Protein AF-A0A136KLR1-F1 (afdb_monomer_lite)

Radius of gyration: 17.35 Å; chains: 1; bounding box: 42×34×65 Å

Sequence (192 aa):
MTPESFLDYALARKPINVMNSTAELTNLQKDTINILNANLTIQNYTQEGQSILDILEDAARTPYVLIIRGDLTVDHNFNVPNPVTNSPLPIAMVVEGGENATGDLNIHHAVETMGGVFIADTLDFSYDTSNSPYPLKIKGNVVSYAAANPLERNRIDDATKPSVFVVFDPILYLNIMDLLSIRTYDWSELTQ

Secondary structure (DSSP, 8-state):
--HHHHHHHHHHHS-EEEESSGGGGGG--TTSEEEE-S-EEE-SSEETTEEHHHHHT-GGG-SEEEEEES-EEE-S-BSPPPTTT----SEEEEEE--TT---EEEE-TT--EEEEEEEESEEESSTT-S-BSS-EEEEEEEEESSPPSSSS--BSS-TTS-SEEEE--HHHHHHHHHHH------------

Structure (mmCIF, N/CA/C/O backbone):
data_AF-A0A136KLR1-F1
#
_entry.id   AF-A0A136KLR1-F1
#
loop_
_atom_site.group_PDB
_atom_site.id
_atom_site.type_symbol
_atom_site.label_atom_id
_atom_site.label_alt_id
_atom_site.label_comp_id
_atom_site.label_asym_id
_atom_site.label_entity_id
_atom_site.label_seq_id
_atom_site.pdbx_PDB_ins_code
_atom_site.Cartn_x
_atom_site.Cartn_y
_atom_site.Cartn_z
_atom_site.occupancy
_atom_site.B_iso_or_equiv
_atom_site.auth_seq_id
_atom_site.auth_comp_id
_atom_site.auth_asym_id
_atom_site.auth_atom_id
_atom_site.pdbx_PDB_model_num
ATOM 1 N N . MET A 1 1 ? 2.454 -15.755 9.534 1.00 59.41 1 MET A N 1
ATOM 2 C CA . MET A 1 1 ? 1.207 -14.969 9.480 1.00 59.41 1 MET A CA 1
ATOM 3 C C . MET A 1 1 ? 1.036 -14.592 8.023 1.00 59.41 1 MET A C 1
ATOM 5 O O . MET A 1 1 ? 1.927 -13.901 7.572 1.00 59.41 1 MET A O 1
ATOM 9 N N . THR A 1 2 ? 0.067 -15.156 7.296 1.00 73.56 2 THR A N 1
ATOM 10 C CA . THR A 1 2 ? -0.406 -14.782 5.938 1.00 73.56 2 THR A CA 1
ATOM 11 C C . THR A 1 2 ? -1.332 -13.552 5.996 1.00 73.56 2 THR A C 1
ATOM 13 O O . THR A 1 2 ? -1.755 -13.220 7.113 1.00 73.56 2 THR A O 1
ATOM 16 N N . PRO A 1 3 ? -1.689 -12.896 4.870 1.00 73.62 3 PRO A N 1
ATOM 17 C CA . PRO A 1 3 ? -2.654 -11.791 4.858 1.00 73.62 3 PRO A CA 1
ATOM 18 C C . PRO A 1 3 ? -4.005 -12.217 5.438 1.00 73.62 3 PRO A C 1
ATOM 20 O O . PRO A 1 3 ? -4.532 -11.536 6.313 1.00 73.62 3 PRO A O 1
ATOM 23 N N . GLU A 1 4 ? -4.482 -13.410 5.074 1.00 74.50 4 GLU A N 1
ATOM 24 C CA . GLU A 1 4 ? -5.682 -14.036 5.647 1.00 74.50 4 GLU A CA 1
ATOM 25 C C . GLU A 1 4 ? -5.576 -14.190 7.176 1.00 74.50 4 GLU A C 1
ATOM 27 O O . GLU A 1 4 ? -6.440 -13.734 7.918 1.00 74.50 4 GLU A O 1
ATOM 32 N N . SER A 1 5 ? -4.458 -14.715 7.695 1.00 75.06 5 SER A N 1
ATOM 33 C CA . SER A 1 5 ? -4.288 -14.843 9.152 1.00 75.06 5 SER A CA 1
ATOM 34 C C . SER A 1 5 ? -4.155 -13.493 9.875 1.00 75.06 5 SER A C 1
ATOM 36 O O . SER A 1 5 ? -4.446 -13.404 11.070 1.00 75.06 5 SER A O 1
ATOM 38 N N . PHE A 1 6 ? -3.694 -12.443 9.180 1.00 73.56 6 PHE A N 1
ATOM 39 C CA . PHE A 1 6 ? -3.691 -11.078 9.707 1.00 73.56 6 PHE A CA 1
ATOM 40 C C . PHE A 1 6 ? -5.108 -10.493 9.719 1.00 73.56 6 PHE A C 1
ATOM 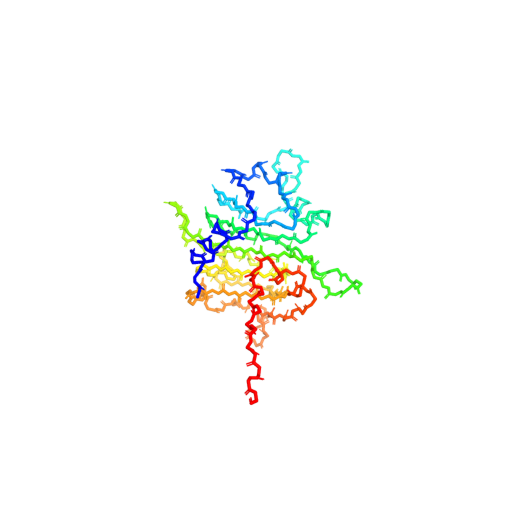42 O O . PHE A 1 6 ? -5.488 -9.853 10.700 1.00 73.56 6 PHE A O 1
ATOM 49 N N . LEU A 1 7 ? -5.906 -10.755 8.682 1.00 72.12 7 LEU A N 1
ATOM 50 C CA . LEU A 1 7 ? -7.319 -10.392 8.623 1.00 72.12 7 LEU A CA 1
ATOM 51 C C . LEU A 1 7 ? -8.110 -11.067 9.754 1.00 72.12 7 LEU A C 1
ATOM 53 O O . LEU A 1 7 ? -8.778 -10.369 10.515 1.00 72.12 7 LEU A O 1
ATOM 57 N N . ASP A 1 8 ? -7.960 -12.378 9.950 1.00 77.31 8 ASP A N 1
ATOM 58 C CA . ASP A 1 8 ? -8.585 -13.108 11.064 1.00 77.31 8 ASP A CA 1
ATOM 59 C C . ASP A 1 8 ? -8.212 -12.508 12.423 1.00 77.31 8 ASP A C 1
ATOM 61 O O . ASP A 1 8 ? -9.047 -12.313 13.312 1.00 77.31 8 ASP A O 1
ATOM 65 N N . TYR A 1 9 ? -6.932 -12.177 12.585 1.00 76.75 9 TYR A N 1
ATOM 66 C CA . TYR A 1 9 ? -6.422 -11.516 13.774 1.00 76.75 9 TYR A CA 1
ATOM 67 C C . TYR A 1 9 ? -7.060 -10.132 13.993 1.00 76.75 9 TYR A C 1
ATOM 69 O O . TYR A 1 9 ? -7.460 -9.819 15.121 1.00 76.75 9 TYR A O 1
ATOM 77 N N . ALA A 1 10 ? -7.152 -9.320 12.937 1.00 72.25 10 ALA A N 1
ATOM 78 C CA . ALA A 1 10 ? -7.723 -7.980 12.967 1.00 72.25 10 ALA A CA 1
ATOM 79 C C . ALA A 1 10 ? -9.208 -8.021 13.345 1.00 72.25 10 ALA A C 1
ATOM 81 O O . ALA A 1 10 ? -9.614 -7.350 14.297 1.00 72.25 10 ALA A O 1
ATOM 82 N N . LEU A 1 11 ? -9.982 -8.874 12.666 1.00 74.19 11 LEU A N 1
ATOM 83 C CA . LEU A 1 11 ? -11.405 -9.098 12.924 1.00 74.19 11 LEU A CA 1
ATOM 84 C C . LEU A 1 11 ? -11.669 -9.528 14.372 1.00 74.19 11 LEU A C 1
ATOM 86 O O . LEU A 1 11 ? -12.652 -9.107 14.978 1.00 74.19 11 LEU A O 1
ATOM 90 N N . ALA A 1 12 ? -10.787 -10.347 14.949 1.00 75.19 12 ALA A N 1
ATOM 91 C CA . ALA A 1 12 ? -10.982 -10.878 16.293 1.00 75.19 12 ALA A CA 1
ATOM 92 C C . ALA A 1 12 ? -10.651 -9.887 17.423 1.00 75.19 12 ALA A C 1
ATOM 94 O O . ALA A 1 12 ? -11.104 -10.093 18.552 1.00 75.19 12 ALA A O 1
ATOM 95 N N . ARG A 1 13 ? -9.800 -8.873 17.190 1.00 76.56 13 ARG A N 1
ATOM 96 C CA . ARG A 1 13 ? -9.160 -8.128 18.297 1.00 76.56 13 ARG A CA 1
ATOM 97 C C . ARG A 1 13 ? -9.072 -6.611 18.141 1.00 76.56 13 ARG A C 1
ATOM 99 O O . ARG A 1 13 ? -8.576 -5.957 19.062 1.00 76.56 13 ARG A O 1
ATOM 106 N N . LYS A 1 14 ? -9.496 -6.035 17.017 1.00 80.88 14 LYS A N 1
ATOM 107 C CA . LYS A 1 14 ? -9.353 -4.598 16.742 1.00 80.88 14 LYS A CA 1
ATOM 108 C C . LYS A 1 14 ? -10.690 -3.990 16.302 1.00 80.88 14 LYS A C 1
ATOM 110 O O . LYS A 1 14 ? -11.524 -4.704 15.752 1.00 80.88 14 LYS A O 1
ATOM 115 N N . PRO A 1 15 ? -10.919 -2.686 16.541 1.00 80.00 15 PRO A N 1
ATOM 116 C CA . PRO A 1 15 ? -12.023 -1.985 15.901 1.00 80.00 15 PRO A CA 1
ATOM 117 C C . PRO A 1 15 ? -11.814 -2.002 14.384 1.00 8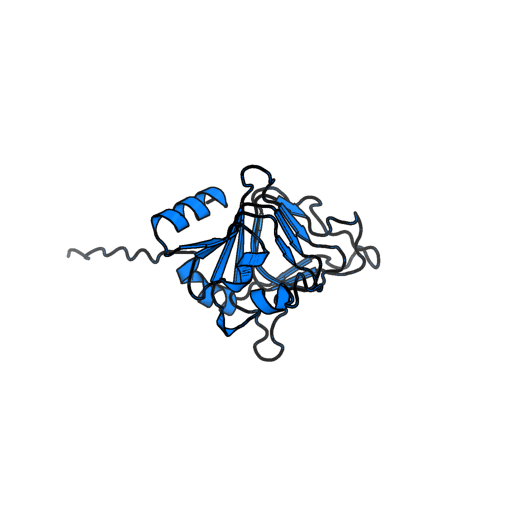0.00 15 PRO A C 1
ATOM 119 O O . PRO A 1 15 ? -10.702 -1.758 13.905 1.00 80.00 15 PRO A O 1
ATOM 122 N N . ILE A 1 16 ? -12.885 -2.308 13.655 1.00 90.06 16 ILE A N 1
ATOM 123 C CA . ILE A 1 16 ? -12.875 -2.403 12.197 1.00 90.06 16 ILE A CA 1
ATOM 124 C C . ILE A 1 16 ? -13.882 -1.438 11.579 1.00 90.06 16 ILE A C 1
ATOM 126 O O . ILE A 1 16 ? -14.982 -1.249 12.100 1.00 90.06 16 ILE A O 1
ATOM 130 N N . ASN A 1 17 ? -13.506 -0.870 10.441 1.00 94.88 17 ASN A N 1
ATOM 131 C CA . ASN A 1 17 ? -14.382 -0.112 9.557 1.00 94.88 17 ASN A CA 1
ATOM 132 C C . ASN A 1 17 ? -14.454 -0.843 8.215 1.00 94.88 17 ASN A C 1
ATOM 134 O O . ASN A 1 17 ? -13.412 -1.136 7.638 1.00 94.88 17 ASN A O 1
ATOM 138 N N . VAL A 1 18 ? -15.652 -1.162 7.726 1.00 95.06 18 VAL A N 1
ATOM 139 C CA . VAL A 1 18 ? -15.831 -1.951 6.497 1.00 95.06 18 VAL A CA 1
ATOM 140 C C . VAL A 1 18 ? -16.407 -1.066 5.400 1.00 95.06 18 VAL A C 1
ATOM 142 O O . VAL A 1 18 ? -17.399 -0.375 5.617 1.00 95.06 18 VAL A O 1
ATOM 145 N N . MET A 1 19 ? -15.790 -1.124 4.225 1.00 95.88 19 MET A N 1
ATOM 146 C CA . MET A 1 19 ? -16.158 -0.413 3.008 1.00 95.88 19 MET A CA 1
ATOM 147 C C . MET A 1 19 ? -16.354 -1.439 1.891 1.00 95.88 19 MET A C 1
ATOM 149 O O . MET A 1 19 ? -15.500 -2.299 1.678 1.00 95.88 19 MET A O 1
ATOM 153 N N . ASN A 1 20 ? -17.470 -1.374 1.172 1.00 94.12 20 ASN A N 1
ATOM 154 C CA . ASN A 1 20 ? -17.814 -2.370 0.148 1.00 94.12 20 ASN A CA 1
ATOM 155 C C . ASN A 1 20 ? -17.488 -1.922 -1.279 1.00 94.12 20 ASN A C 1
ATOM 157 O O . ASN A 1 20 ? -17.641 -2.693 -2.221 1.00 94.12 20 ASN A O 1
ATOM 161 N N . SER A 1 21 ? -17.055 -0.677 -1.453 1.00 92.19 21 SER A N 1
ATOM 162 C CA . SER A 1 21 ? -16.654 -0.136 -2.748 1.00 92.19 21 SER A CA 1
ATOM 163 C C . SER A 1 21 ? -15.612 0.964 -2.577 1.00 92.19 21 SER 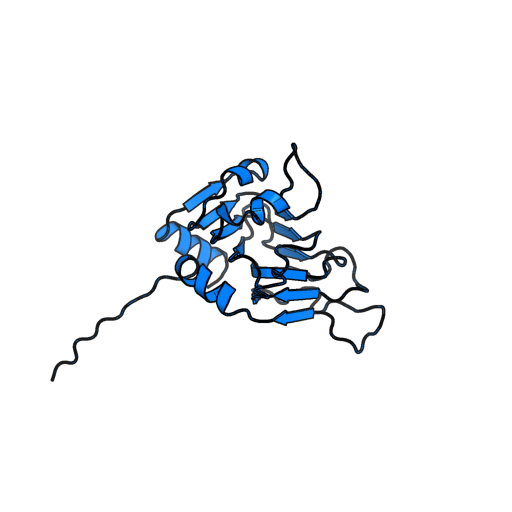A C 1
ATOM 165 O O . SER A 1 21 ? -15.495 1.570 -1.511 1.00 92.19 21 SER A O 1
ATOM 167 N N . THR A 1 22 ? -14.864 1.258 -3.639 1.00 90.94 22 THR A N 1
ATOM 168 C CA . THR A 1 22 ? -13.874 2.346 -3.649 1.00 90.94 22 THR A CA 1
ATOM 169 C C . THR A 1 22 ? -14.504 3.726 -3.445 1.00 90.94 22 THR A C 1
ATOM 171 O O . THR A 1 22 ? -13.849 4.612 -2.903 1.00 90.94 22 THR A O 1
ATOM 174 N N . ALA A 1 23 ? -15.784 3.905 -3.788 1.00 89.19 23 ALA A N 1
ATOM 175 C CA . ALA A 1 23 ? -16.532 5.132 -3.508 1.00 89.19 23 ALA A CA 1
ATOM 176 C C . ALA A 1 23 ? -16.681 5.404 -1.998 1.00 89.19 23 ALA A C 1
ATOM 178 O O . ALA A 1 23 ? -16.789 6.551 -1.574 1.00 89.19 23 ALA A O 1
ATOM 179 N N . GLU A 1 24 ? -16.638 4.361 -1.163 1.00 93.12 24 GLU A N 1
ATOM 180 C CA . GLU A 1 24 ? -16.744 4.484 0.293 1.00 93.12 24 GLU A CA 1
ATOM 181 C C . GLU A 1 24 ? -15.410 4.830 0.972 1.00 93.12 24 GLU A C 1
ATOM 183 O O . GLU A 1 24 ? -15.399 5.032 2.185 1.00 93.12 24 GLU A O 1
ATOM 188 N N . LEU A 1 25 ? -14.297 4.975 0.233 1.00 92.00 25 LEU A N 1
ATOM 189 C CA . LEU A 1 25 ? -12.993 5.375 0.792 1.00 92.00 25 LEU A CA 1
ATOM 190 C C . LEU A 1 25 ? -13.046 6.716 1.535 1.00 92.00 25 LEU A C 1
ATOM 192 O O . LEU A 1 25 ? -12.264 6.954 2.456 1.00 92.00 25 LEU A O 1
ATOM 196 N N . THR A 1 26 ? -14.012 7.582 1.222 1.00 92.06 26 THR A N 1
ATOM 197 C CA . THR A 1 26 ? -14.268 8.806 1.994 1.00 92.06 26 THR A CA 1
ATOM 198 C C . THR A 1 26 ? -14.646 8.534 3.453 1.00 92.06 26 THR A C 1
ATOM 200 O O . THR A 1 26 ? -14.559 9.452 4.269 1.00 92.06 26 THR A O 1
ATOM 203 N N . ASN A 1 27 ? -14.996 7.296 3.810 1.00 93.56 27 ASN A N 1
ATOM 204 C CA . ASN A 1 27 ? -15.292 6.843 5.170 1.00 93.56 27 ASN A CA 1
ATOM 205 C C . ASN A 1 27 ? -14.077 6.235 5.889 1.00 93.56 27 ASN A C 1
ATOM 207 O O . ASN A 1 27 ? -14.240 5.708 6.987 1.00 93.56 27 ASN A O 1
ATOM 211 N N . LEU A 1 28 ? -12.875 6.290 5.301 1.00 94.88 28 LEU A N 1
ATOM 212 C CA . LEU A 1 28 ? -11.640 5.812 5.926 1.00 94.88 28 LEU A CA 1
ATOM 213 C C . LEU A 1 28 ? -11.427 6.455 7.308 1.00 94.88 28 LEU A C 1
ATOM 215 O O . LEU A 1 28 ? -11.482 7.680 7.446 1.00 94.88 28 LEU A O 1
ATOM 219 N N . GLN A 1 29 ? -11.161 5.623 8.316 1.00 95.25 29 GLN A N 1
ATOM 220 C CA . GLN A 1 29 ? -11.008 6.037 9.709 1.00 95.25 29 GLN A CA 1
ATOM 221 C C . GLN A 1 29 ? -9.555 5.948 10.173 1.00 95.25 29 GLN A C 1
ATOM 223 O O . GLN A 1 29 ? -8.863 4.955 9.934 1.00 95.25 29 GLN A O 1
ATOM 228 N N . LYS A 1 30 ? -9.135 6.980 10.905 1.00 95.38 30 LYS A N 1
ATOM 229 C CA . LYS A 1 30 ? -7.861 7.036 11.619 1.00 95.38 30 LYS A CA 1
ATOM 230 C C . LYS A 1 30 ? -7.819 6.033 12.779 1.00 95.38 30 LYS A C 1
ATOM 232 O O . LYS A 1 30 ? -8.856 5.693 13.347 1.00 95.38 30 LYS A O 1
ATOM 237 N N . ASP A 1 31 ? -6.616 5.587 13.138 1.00 93.56 31 ASP A N 1
ATOM 238 C CA . ASP A 1 31 ? -6.311 4.719 14.285 1.00 93.56 31 ASP A CA 1
ATOM 239 C C . ASP A 1 31 ? -7.115 3.403 14.276 1.00 93.56 31 ASP A C 1
ATOM 241 O O . ASP A 1 31 ? -7.388 2.806 15.317 1.00 93.56 31 ASP A O 1
ATOM 245 N N . THR A 1 32 ? -7.509 2.949 13.084 1.00 92.06 32 THR A N 1
ATOM 246 C CA . THR A 1 32 ? -8.454 1.845 12.886 1.00 92.06 32 THR A CA 1
ATOM 247 C C . THR A 1 32 ? -7.972 0.923 11.768 1.00 92.06 32 THR A C 1
ATOM 249 O O . THR A 1 32 ? -7.214 1.332 10.880 1.00 92.06 32 THR A O 1
ATOM 252 N N . ILE A 1 33 ? -8.413 -0.338 11.810 1.00 93.12 33 ILE A N 1
ATOM 253 C CA . ILE A 1 33 ? -8.268 -1.257 10.681 1.00 93.12 33 ILE A CA 1
ATOM 254 C C . ILE A 1 33 ? -9.462 -1.058 9.749 1.00 93.12 33 ILE A C 1
ATOM 256 O O . ILE A 1 33 ? -10.608 -1.327 10.101 1.00 93.12 33 ILE A O 1
ATOM 260 N N . ASN A 1 34 ? -9.188 -0.564 8.554 1.00 95.88 34 ASN A N 1
ATOM 261 C CA . ASN A 1 34 ? -10.175 -0.368 7.508 1.00 95.88 34 ASN A CA 1
ATOM 262 C C . ASN A 1 34 ? -10.135 -1.578 6.574 1.00 95.88 34 ASN A C 1
ATOM 264 O O . ASN A 1 34 ? -9.053 -2.033 6.224 1.00 95.88 34 ASN A O 1
ATOM 268 N N . ILE A 1 35 ? -11.287 -2.096 6.169 1.00 95.19 35 ILE A N 1
ATOM 269 C CA . ILE A 1 35 ? -11.414 -3.232 5.255 1.00 95.19 35 ILE A CA 1
ATOM 270 C C . ILE A 1 35 ? -12.162 -2.745 4.020 1.00 95.19 35 ILE A C 1
ATOM 272 O O . ILE A 1 35 ? -13.278 -2.253 4.142 1.00 95.19 35 ILE A O 1
ATOM 276 N N . LEU A 1 36 ? -11.556 -2.880 2.846 1.00 95.62 36 LEU A N 1
ATOM 277 C CA . LEU A 1 36 ? -12.150 -2.581 1.551 1.00 95.62 36 LEU A CA 1
ATOM 278 C C . LEU A 1 36 ? -12.441 -3.893 0.815 1.00 95.62 36 LEU A C 1
ATOM 280 O O . LEU A 1 36 ? -11.515 -4.602 0.435 1.00 95.62 36 LEU A O 1
ATOM 284 N N . ASN A 1 37 ? -13.715 -4.193 0.571 1.00 94.25 37 ASN A N 1
ATOM 285 C CA . ASN A 1 37 ? -14.156 -5.374 -0.180 1.00 94.25 37 ASN A CA 1
ATOM 286 C C . ASN A 1 37 ? -14.209 -5.100 -1.692 1.00 94.25 37 ASN A C 1
ATOM 288 O O . ASN A 1 37 ? -15.245 -5.282 -2.328 1.00 94.25 37 ASN A O 1
ATOM 292 N N . ALA A 1 38 ? -13.115 -4.587 -2.251 1.00 94.06 38 ALA A N 1
ATOM 293 C CA . ALA A 1 38 ? -12.997 -4.265 -3.666 1.00 94.06 38 ALA A CA 1
ATOM 294 C C . ALA A 1 38 ? -11.525 -4.176 -4.081 1.00 94.06 38 ALA A C 1
ATOM 296 O O . ALA A 1 38 ? -10.655 -3.917 -3.249 1.00 94.06 38 ALA A O 1
ATOM 297 N N . ASN A 1 39 ? -11.268 -4.296 -5.383 1.00 94.44 39 ASN A N 1
ATOM 298 C CA . ASN A 1 39 ? -9.974 -3.939 -5.957 1.00 94.44 39 ASN A CA 1
ATOM 299 C C . ASN A 1 39 ? -9.731 -2.433 -5.795 1.00 94.44 39 ASN A C 1
ATOM 301 O O . ASN A 1 39 ? -10.656 -1.624 -5.927 1.00 94.44 39 ASN A O 1
ATOM 305 N N . LEU A 1 40 ? -8.478 -2.056 -5.549 1.00 95.00 40 LEU A N 1
ATOM 306 C CA . LEU A 1 40 ? -8.065 -0.668 -5.391 1.00 95.00 40 LEU A CA 1
ATOM 307 C C . LEU A 1 40 ? -7.020 -0.307 -6.440 1.00 95.00 40 LEU A C 1
ATOM 309 O O . LEU A 1 40 ? -5.951 -0.904 -6.484 1.00 95.00 40 LEU A O 1
ATOM 313 N N . THR A 1 41 ? -7.296 0.728 -7.229 1.00 94.56 41 THR A N 1
ATOM 314 C CA . THR A 1 41 ? -6.309 1.334 -8.127 1.00 94.56 41 THR A CA 1
ATOM 315 C C . THR A 1 41 ? -5.943 2.720 -7.615 1.00 94.56 41 THR A C 1
ATOM 317 O O . THR A 1 41 ? -6.776 3.629 -7.595 1.00 94.56 41 THR A O 1
ATOM 320 N N . ILE A 1 42 ? -4.687 2.892 -7.211 1.00 93.81 42 ILE A N 1
ATOM 321 C CA . ILE A 1 42 ? -4.104 4.180 -6.849 1.00 93.81 42 ILE A CA 1
ATOM 322 C C . ILE A 1 42 ? -3.650 4.866 -8.135 1.00 93.81 42 ILE A C 1
ATOM 324 O O . ILE A 1 42 ? -2.605 4.547 -8.699 1.00 93.81 42 ILE A O 1
ATOM 328 N N . GLN A 1 43 ? -4.454 5.820 -8.588 1.00 87.38 43 GLN A N 1
ATOM 329 C CA . GLN A 1 43 ? -4.235 6.591 -9.808 1.00 87.38 43 GLN A CA 1
ATOM 330 C C . GLN A 1 43 ? -4.494 8.078 -9.554 1.00 87.38 43 GLN A C 1
ATOM 332 O O . GLN A 1 43 ? -5.195 8.452 -8.617 1.00 87.38 43 GLN A O 1
ATOM 337 N N . ASN A 1 44 ? -3.960 8.933 -10.424 1.00 72.44 44 ASN A N 1
ATOM 338 C CA . ASN A 1 44 ? -4.066 10.393 -10.319 1.00 72.44 44 ASN A CA 1
ATOM 339 C C . ASN A 1 44 ? -5.343 10.967 -10.972 1.00 72.44 44 ASN A C 1
ATOM 341 O O . ASN A 1 44 ? -5.405 12.144 -11.321 1.00 72.44 44 ASN A O 1
ATOM 345 N N . TYR A 1 45 ? -6.364 10.136 -11.192 1.00 64.62 45 TYR A N 1
ATOM 346 C CA . TYR A 1 45 ? -7.635 10.578 -11.761 1.00 64.62 45 TYR A CA 1
ATOM 347 C C . TYR A 1 45 ? -8.724 10.590 -10.696 1.00 64.62 45 TYR A C 1
ATOM 349 O O . TYR A 1 45 ? -8.855 9.667 -9.892 1.00 64.62 45 TYR A O 1
ATOM 357 N N . THR A 1 46 ? -9.525 11.649 -10.718 1.00 55.28 46 THR A N 1
ATOM 358 C CA . THR A 1 46 ? -10.713 11.791 -9.887 1.00 55.28 46 THR A CA 1
ATOM 359 C C . THR A 1 46 ? -11.804 10.858 -10.412 1.00 55.28 46 THR A C 1
ATOM 361 O O . THR A 1 46 ? -12.309 11.037 -11.519 1.00 55.28 46 THR A O 1
ATOM 364 N N . GLN A 1 47 ? -12.210 9.869 -9.617 1.00 49.69 47 GLN A N 1
ATOM 365 C CA . GLN A 1 47 ? -13.563 9.333 -9.752 1.00 49.69 47 GLN A CA 1
ATOM 366 C C . GLN A 1 47 ? -14.448 10.224 -8.874 1.00 49.69 47 GLN A C 1
ATOM 368 O O . GLN A 1 47 ? -14.179 10.385 -7.691 1.00 49.69 47 GLN A O 1
ATOM 373 N N . GLU A 1 48 ? -15.434 10.897 -9.469 1.00 53.72 48 GLU A N 1
ATOM 374 C CA . GLU A 1 48 ? -16.447 11.670 -8.725 1.00 53.72 48 GLU A CA 1
ATOM 375 C C . GLU A 1 48 ? -15.936 12.888 -7.914 1.00 53.72 48 GLU A C 1
ATOM 377 O O . GLU A 1 48 ? -16.545 13.302 -6.932 1.00 53.72 48 GLU A O 1
ATOM 382 N N . GLY A 1 49 ? -14.858 13.544 -8.360 1.00 56.56 49 GLY A N 1
ATOM 383 C CA . GLY A 1 49 ? -14.484 14.885 -7.873 1.00 56.56 49 GLY A CA 1
ATOM 384 C C . GLY A 1 49 ? -13.540 14.950 -6.665 1.00 56.56 49 GLY A C 1
ATOM 385 O O . GLY A 1 49 ? -13.199 16.056 -6.248 1.00 56.56 49 GLY A O 1
ATOM 386 N N . GLN A 1 50 ? -13.055 13.815 -6.154 1.00 65.38 50 GLN A N 1
ATOM 387 C CA . GLN A 1 50 ? -11.900 13.741 -5.246 1.00 65.38 50 GLN A CA 1
ATOM 388 C C . GLN A 1 50 ? -10.893 12.712 -5.769 1.00 65.38 50 GLN A C 1
ATOM 390 O O . GLN A 1 50 ? -11.282 11.689 -6.336 1.00 65.38 50 GLN A O 1
ATOM 395 N N . SER A 1 51 ? -9.594 13.001 -5.656 1.00 83.00 51 SER A N 1
ATOM 396 C CA . SER A 1 51 ? -8.566 12.036 -6.044 1.00 83.00 51 SER A CA 1
ATOM 397 C C . SER A 1 51 ? -8.496 10.941 -4.982 1.00 83.00 51 SER A C 1
ATOM 399 O O . SER A 1 51 ? -8.504 11.243 -3.789 1.00 83.00 51 SER A O 1
ATOM 401 N N . ILE A 1 52 ? -8.388 9.671 -5.389 1.00 87.94 52 ILE A N 1
ATOM 402 C CA . ILE A 1 52 ? -8.131 8.564 -4.448 1.00 87.94 52 ILE A CA 1
ATOM 403 C C . ILE A 1 52 ? -6.860 8.855 -3.635 1.00 87.94 52 ILE A C 1
ATOM 405 O O . ILE A 1 52 ? -6.821 8.574 -2.439 1.00 87.94 52 ILE A O 1
ATOM 409 N N . LEU A 1 53 ? -5.858 9.485 -4.261 1.00 90.62 53 LEU A N 1
ATOM 410 C CA . LEU A 1 53 ? -4.643 9.939 -3.585 1.00 90.62 53 LEU A CA 1
ATOM 411 C C . LEU A 1 53 ? -4.951 10.927 -2.456 1.00 90.62 53 LEU A C 1
ATOM 413 O O . LEU A 1 53 ? -4.467 10.726 -1.349 1.00 90.62 53 LEU A O 1
ATOM 417 N N . ASP A 1 54 ? -5.803 11.929 -2.692 1.00 89.88 54 ASP A N 1
ATOM 418 C CA . ASP A 1 54 ? -6.143 12.936 -1.674 1.00 89.88 54 ASP A CA 1
ATOM 419 C C . ASP A 1 54 ? -6.795 12.296 -0.442 1.00 89.88 54 ASP A C 1
ATOM 421 O O . ASP A 1 54 ? -6.557 12.725 0.682 1.00 89.88 54 ASP A O 1
ATOM 425 N N . ILE A 1 55 ? -7.608 11.254 -0.647 1.00 91.62 55 ILE A N 1
ATOM 426 C CA . ILE A 1 55 ? -8.271 10.526 0.441 1.00 91.62 55 ILE A CA 1
ATOM 427 C C . ILE A 1 55 ? -7.265 9.661 1.209 1.00 91.62 55 ILE A C 1
ATOM 429 O O . ILE A 1 55 ? -7.260 9.665 2.441 1.00 91.62 55 ILE A O 1
ATOM 433 N N . LEU A 1 56 ? -6.434 8.895 0.495 1.00 94.50 56 LEU A N 1
ATOM 434 C CA . LEU A 1 56 ? -5.487 7.958 1.104 1.00 94.50 56 LEU A CA 1
ATOM 435 C C . LEU A 1 56 ? -4.310 8.670 1.788 1.00 94.50 56 LEU A C 1
ATOM 437 O O . LEU A 1 56 ? -3.798 8.153 2.782 1.00 94.50 56 LEU A O 1
ATOM 441 N N . GLU A 1 57 ? -3.901 9.833 1.275 1.00 94.19 57 GLU A N 1
ATOM 442 C CA . GLU A 1 57 ? -2.788 10.654 1.773 1.00 94.19 57 GLU A CA 1
ATOM 443 C C . GLU A 1 57 ? -3.247 11.817 2.676 1.00 94.19 57 GLU A C 1
ATOM 445 O O . GLU A 1 57 ? -2.454 12.690 3.035 1.00 94.19 57 GLU A O 1
ATOM 450 N N . ASP A 1 58 ? -4.515 11.837 3.097 1.00 93.69 58 ASP A N 1
ATOM 451 C CA . ASP A 1 58 ? -4.999 12.809 4.076 1.00 93.69 58 ASP A CA 1
ATOM 452 C C . ASP A 1 58 ? -4.380 12.527 5.453 1.00 93.69 58 ASP A C 1
ATOM 454 O O . ASP A 1 58 ? -4.745 11.582 6.161 1.00 93.69 58 ASP A O 1
ATOM 458 N N . ALA A 1 59 ? -3.462 13.396 5.876 1.00 92.44 59 ALA A N 1
ATOM 459 C CA . ALA A 1 59 ? -2.803 13.296 7.172 1.00 92.44 59 ALA A CA 1
ATOM 460 C C . ALA A 1 59 ? -3.797 13.249 8.354 1.00 92.44 59 ALA A C 1
ATOM 462 O O . ALA A 1 59 ? -3.492 12.619 9.371 1.00 92.44 59 ALA A O 1
ATOM 463 N N . ALA A 1 60 ? -4.992 13.846 8.232 1.00 94.38 60 ALA A N 1
ATOM 464 C CA . ALA A 1 60 ? -6.026 13.799 9.269 1.00 94.38 60 ALA A CA 1
ATOM 465 C C . ALA A 1 60 ? -6.621 12.393 9.465 1.00 94.38 60 ALA A C 1
ATOM 467 O O . ALA A 1 60 ? -7.157 12.099 10.536 1.00 94.38 60 ALA A O 1
ATOM 468 N N . ARG A 1 61 ? -6.487 11.515 8.464 1.00 94.00 61 ARG A N 1
ATOM 469 C CA . ARG A 1 61 ? -6.960 10.124 8.482 1.00 94.00 61 ARG A CA 1
ATOM 470 C C . ARG A 1 61 ? -5.876 9.122 8.872 1.00 94.00 61 ARG A C 1
ATOM 472 O O . ARG A 1 61 ? -6.172 7.944 9.013 1.00 94.00 61 ARG A O 1
ATOM 479 N N . THR A 1 62 ? -4.638 9.573 9.076 1.00 94.38 62 THR A N 1
ATOM 480 C CA . THR A 1 62 ? -3.492 8.717 9.431 1.00 94.38 62 THR A CA 1
ATOM 481 C C . THR A 1 62 ? -3.167 8.774 10.934 1.00 94.38 62 THR A C 1
ATOM 483 O O . THR A 1 62 ? -3.376 9.823 11.559 1.00 94.38 62 THR A O 1
ATOM 486 N N . PRO A 1 63 ? -2.652 7.686 11.545 1.00 95.88 63 PRO A N 1
ATOM 487 C CA . PRO A 1 63 ? -2.290 6.400 10.939 1.00 95.88 63 PRO A CA 1
ATOM 488 C C . PRO A 1 63 ? -3.495 5.496 10.665 1.00 95.88 63 PRO A C 1
ATOM 490 O O . PRO A 1 63 ? -4.528 5.623 11.316 1.00 95.88 63 PRO A O 1
ATOM 493 N N . TYR A 1 64 ? -3.354 4.560 9.727 1.00 95.56 64 TYR A N 1
ATOM 494 C CA . TYR A 1 64 ? -4.344 3.503 9.505 1.00 95.56 64 TYR A CA 1
ATOM 495 C C . TYR A 1 64 ? -3.711 2.242 8.907 1.00 95.56 64 TYR A C 1
ATOM 497 O O . TYR A 1 64 ? -2.634 2.279 8.303 1.00 95.56 64 TYR A O 1
ATOM 505 N N . VAL A 1 65 ? -4.421 1.122 9.056 1.00 95.50 65 VAL A N 1
ATOM 506 C CA . VAL A 1 65 ? -4.199 -0.098 8.269 1.00 95.50 65 VAL A CA 1
ATOM 507 C C . VAL A 1 65 ? -5.388 -0.255 7.332 1.00 95.50 65 VAL A C 1
ATOM 509 O O . VAL A 1 65 ? -6.529 -0.151 7.779 1.00 95.50 65 VAL A O 1
ATOM 512 N N . LEU A 1 66 ? -5.131 -0.488 6.049 1.00 96.44 66 LEU A N 1
ATOM 513 C CA . LEU A 1 66 ? -6.147 -0.796 5.051 1.00 96.44 66 LEU A CA 1
ATOM 514 C C . LEU A 1 66 ? -5.953 -2.233 4.570 1.00 96.44 66 LEU A C 1
ATOM 516 O O . LEU A 1 66 ? -4.942 -2.547 3.949 1.00 96.44 66 LEU A O 1
ATOM 520 N N . ILE A 1 67 ? -6.918 -3.097 4.860 1.00 95.00 67 ILE A N 1
ATOM 521 C CA . ILE A 1 67 ? -7.012 -4.435 4.291 1.00 95.00 67 ILE A CA 1
ATOM 522 C C . ILE A 1 67 ? -7.846 -4.338 3.017 1.00 95.00 67 ILE A C 1
ATOM 524 O O . ILE A 1 67 ? -8.982 -3.876 3.055 1.00 95.00 67 ILE A O 1
ATOM 528 N N . ILE A 1 68 ? -7.286 -4.758 1.895 1.00 95.81 68 ILE A N 1
ATOM 529 C CA . ILE A 1 68 ? -7.911 -4.764 0.579 1.00 95.81 68 ILE A CA 1
ATOM 530 C C . ILE A 1 68 ? -8.224 -6.224 0.278 1.00 95.81 68 ILE A C 1
ATOM 532 O O . ILE A 1 68 ? -7.309 -7.014 0.070 1.00 95.81 68 ILE A O 1
ATOM 536 N N . ARG A 1 69 ? -9.508 -6.581 0.303 1.00 94.44 69 ARG A N 1
ATOM 537 C CA . ARG A 1 69 ? -9.996 -7.914 -0.075 1.00 94.44 69 ARG A CA 1
ATOM 538 C C . ARG A 1 69 ? -10.235 -7.935 -1.579 1.00 94.44 69 ARG A C 1
ATOM 540 O O . ARG A 1 69 ? -11.368 -7.833 -2.052 1.00 94.44 69 ARG A O 1
ATOM 547 N N . GLY A 1 70 ? -9.137 -7.925 -2.314 1.00 95.06 70 GLY A N 1
ATOM 548 C CA . GLY A 1 70 ? -9.054 -7.534 -3.711 1.00 95.06 70 GLY A CA 1
ATOM 549 C C . GLY A 1 70 ? -7.596 -7.431 -4.146 1.00 95.06 70 GLY A C 1
ATOM 550 O O . GLY A 1 70 ? -6.693 -7.682 -3.354 1.00 95.06 70 GLY A O 1
ATOM 551 N N . ASP A 1 71 ? -7.372 -6.985 -5.375 1.00 95.94 71 ASP A N 1
ATOM 552 C CA . ASP A 1 71 ? -6.034 -6.635 -5.856 1.00 95.94 71 ASP A CA 1
ATOM 553 C C . ASP A 1 71 ? -5.746 -5.145 -5.629 1.00 95.94 71 ASP A C 1
ATOM 555 O O . ASP A 1 71 ? -6.642 -4.292 -5.707 1.00 95.94 71 ASP A O 1
ATOM 559 N N . LEU A 1 72 ? -4.477 -4.819 -5.379 1.00 96.75 72 LEU A N 1
ATOM 560 C CA . LEU A 1 72 ? -3.981 -3.450 -5.268 1.00 96.75 72 LEU A CA 1
ATOM 561 C C . LEU A 1 72 ? -3.125 -3.116 -6.487 1.00 96.75 72 LEU A C 1
ATOM 563 O O . LEU A 1 72 ? -2.061 -3.688 -6.690 1.00 96.75 72 LEU A O 1
ATOM 567 N N . THR A 1 73 ? -3.558 -2.134 -7.270 1.00 96.50 73 THR A N 1
ATOM 568 C CA . THR A 1 73 ? -2.786 -1.570 -8.380 1.00 96.50 73 THR A CA 1
ATOM 569 C C . THR A 1 73 ? -2.280 -0.179 -8.013 1.00 96.50 73 THR A C 1
ATOM 571 O O . THR A 1 73 ? -3.053 0.676 -7.582 1.00 96.50 73 THR A O 1
ATOM 574 N N . VAL A 1 74 ? -0.985 0.069 -8.188 1.00 96.50 74 VAL A N 1
ATOM 575 C CA . VAL A 1 74 ? -0.333 1.359 -7.948 1.00 96.50 74 VAL A CA 1
ATOM 576 C C . VAL A 1 74 ? 0.155 1.907 -9.286 1.00 96.50 74 VAL A C 1
ATOM 578 O O . VAL A 1 74 ? 1.215 1.515 -9.770 1.00 96.50 74 VAL A O 1
ATOM 581 N N . ASP A 1 75 ? -0.615 2.822 -9.873 1.00 94.94 75 ASP A N 1
ATOM 582 C CA . ASP A 1 75 ? -0.335 3.431 -11.184 1.00 94.94 75 ASP A CA 1
ATOM 583 C C . ASP A 1 75 ? 0.337 4.804 -11.081 1.00 94.94 75 ASP A C 1
ATOM 585 O O . ASP A 1 75 ? 0.741 5.400 -12.081 1.00 94.94 75 ASP A O 1
ATOM 589 N N . HIS A 1 76 ? 0.474 5.324 -9.864 1.00 94.56 76 HIS A N 1
ATOM 590 C CA . HIS A 1 76 ? 1.091 6.613 -9.600 1.00 94.56 76 HIS A CA 1
ATOM 591 C C . HIS A 1 76 ? 1.978 6.557 -8.355 1.00 94.56 76 HIS A C 1
ATOM 593 O O . HIS A 1 76 ? 1.772 5.727 -7.471 1.00 94.56 76 HIS A O 1
ATOM 599 N N . ASN A 1 77 ? 2.958 7.464 -8.268 1.00 95.56 77 ASN A N 1
ATOM 600 C CA . ASN A 1 77 ? 3.704 7.677 -7.028 1.00 95.56 77 ASN A CA 1
ATOM 601 C C . ASN A 1 77 ? 2.724 7.888 -5.870 1.00 95.56 77 ASN A C 1
ATOM 603 O O . ASN A 1 77 ? 1.801 8.697 -5.998 1.00 95.56 77 ASN A O 1
ATOM 607 N N . PHE A 1 78 ? 2.948 7.166 -4.774 1.00 96.25 78 PHE A N 1
ATOM 608 C CA . PHE A 1 78 ? 1.998 7.057 -3.671 1.00 96.25 78 PHE A CA 1
ATOM 609 C C . PHE A 1 78 ? 2.684 7.260 -2.323 1.00 96.25 78 PHE A C 1
ATOM 611 O O . PHE A 1 78 ? 3.692 6.624 -2.026 1.00 96.25 78 PHE A O 1
ATOM 618 N N . ASN A 1 79 ? 2.120 8.111 -1.474 1.00 95.88 79 ASN A N 1
ATOM 619 C CA . ASN A 1 79 ? 2.603 8.399 -0.130 1.00 95.88 79 ASN A CA 1
ATOM 620 C C . ASN A 1 79 ? 4.101 8.755 -0.138 1.00 95.88 79 ASN A C 1
ATOM 622 O O . ASN A 1 79 ? 4.931 8.172 0.567 1.00 95.88 79 ASN A O 1
ATOM 626 N N . VAL A 1 80 ? 4.465 9.679 -1.032 1.00 95.00 80 VAL A N 1
ATOM 627 C CA . VAL A 1 80 ? 5.852 10.104 -1.237 1.00 95.00 80 VAL A CA 1
ATOM 628 C C . VAL A 1 80 ? 6.380 10.736 0.061 1.00 95.00 80 VAL A C 1
ATOM 630 O O . VAL A 1 80 ? 5.705 11.588 0.640 1.00 95.00 80 VAL A O 1
ATOM 633 N N . PRO A 1 81 ? 7.585 10.361 0.540 1.00 93.12 81 PRO A N 1
ATOM 634 C CA . PRO A 1 81 ? 8.120 10.877 1.794 1.00 93.12 81 PRO A CA 1
ATOM 635 C C . PRO A 1 81 ? 8.155 12.404 1.846 1.00 93.12 81 PRO A C 1
ATOM 637 O O . PRO A 1 81 ? 8.640 13.059 0.920 1.00 93.12 81 PRO A O 1
ATOM 640 N N . ASN A 1 82 ? 7.709 12.967 2.968 1.00 90.25 82 ASN A N 1
ATOM 641 C CA . ASN A 1 82 ? 7.752 14.406 3.178 1.00 90.25 82 ASN A CA 1
ATOM 642 C C . ASN A 1 82 ? 9.217 14.899 3.145 1.00 90.25 82 ASN A C 1
ATOM 644 O O . ASN A 1 82 ? 10.077 14.285 3.780 1.00 90.25 82 ASN A O 1
ATOM 648 N N . PRO A 1 83 ? 9.535 16.006 2.450 1.00 89.00 83 PRO A N 1
ATOM 649 C CA . PRO A 1 83 ? 10.918 16.456 2.271 1.00 89.00 83 PRO A CA 1
ATOM 650 C C . PRO A 1 83 ? 11.593 16.938 3.566 1.00 89.00 83 PRO A C 1
ATOM 652 O O . PRO A 1 83 ? 12.819 16.969 3.635 1.00 89.00 83 PRO A O 1
ATOM 655 N N . VAL A 1 84 ? 10.815 17.308 4.588 1.00 90.06 84 VAL A N 1
ATOM 656 C CA . VAL A 1 84 ? 11.317 17.789 5.883 1.00 90.06 84 VAL A CA 1
ATOM 657 C C . VAL A 1 84 ? 11.581 16.625 6.831 1.00 90.06 84 VAL A C 1
ATOM 659 O O . VAL A 1 84 ? 12.656 16.539 7.418 1.00 90.06 84 VAL A O 1
ATOM 662 N N . THR A 1 85 ? 10.613 15.719 6.988 1.00 89.12 85 THR A N 1
ATOM 663 C CA . THR A 1 85 ? 10.755 14.568 7.899 1.00 89.12 85 THR A CA 1
ATOM 664 C C . THR A 1 85 ? 11.493 13.401 7.252 1.00 89.12 85 THR A C 1
ATOM 666 O O . THR A 1 85 ? 11.956 12.503 7.952 1.00 89.12 85 THR A O 1
ATOM 669 N N . ASN A 1 86 ? 11.607 13.407 5.919 1.00 91.06 86 ASN A N 1
ATOM 670 C CA . ASN A 1 86 ? 12.097 12.301 5.107 1.00 91.06 86 ASN A CA 1
ATOM 671 C C . ASN A 1 86 ? 11.377 10.989 5.456 1.00 91.06 86 ASN A C 1
ATOM 673 O O . ASN A 1 86 ? 12.009 9.937 5.490 1.00 91.06 86 ASN A O 1
ATOM 677 N N . SER A 1 87 ? 10.077 11.049 5.738 1.00 94.31 87 SER A N 1
ATOM 678 C CA . SER A 1 87 ? 9.261 9.894 6.112 1.00 94.31 87 SER A CA 1
ATOM 679 C C . SER A 1 87 ? 7.879 10.002 5.458 1.00 94.31 87 SER A C 1
ATOM 681 O O . SER A 1 87 ? 7.363 11.121 5.340 1.00 94.31 87 SER A O 1
ATOM 683 N N . PRO A 1 88 ? 7.309 8.894 4.956 1.00 96.56 88 PRO A N 1
ATOM 684 C CA . PRO A 1 88 ? 5.949 8.876 4.432 1.00 96.56 88 PRO A CA 1
ATOM 685 C C . PRO A 1 88 ? 4.917 8.931 5.568 1.00 96.56 88 PRO A C 1
ATOM 687 O O . PRO A 1 88 ? 5.254 8.795 6.747 1.00 96.56 88 PRO A O 1
ATOM 690 N N . LEU A 1 89 ? 3.643 9.118 5.223 1.00 96.56 89 LEU A N 1
ATOM 691 C CA . LEU A 1 89 ? 2.556 9.007 6.190 1.00 96.56 89 LEU A CA 1
ATOM 692 C C . LEU A 1 89 ? 2.452 7.572 6.729 1.00 96.56 89 LEU A C 1
ATOM 694 O O . LEU A 1 89 ? 2.755 6.620 5.998 1.00 96.56 89 LEU A O 1
ATOM 698 N N . PRO A 1 90 ? 2.011 7.400 7.990 1.00 96.19 90 PRO A N 1
ATOM 699 C CA . PRO A 1 90 ? 1.952 6.104 8.648 1.00 96.19 90 PRO A CA 1
ATOM 700 C C . PRO A 1 90 ? 0.798 5.236 8.127 1.00 96.19 90 PRO A C 1
ATOM 702 O O . PRO A 1 90 ? -0.265 5.149 8.740 1.00 96.19 90 PRO A O 1
ATOM 705 N N . ILE A 1 91 ? 1.024 4.609 6.973 1.00 96.94 91 ILE A N 1
ATOM 706 C CA . ILE A 1 91 ? 0.042 3.820 6.226 1.00 96.94 91 ILE A CA 1
ATOM 707 C C . ILE A 1 91 ? 0.565 2.394 6.046 1.00 96.94 91 ILE A C 1
ATOM 709 O O . ILE A 1 91 ? 1.702 2.179 5.609 1.00 96.94 91 ILE A O 1
ATOM 713 N N . ALA A 1 92 ? -0.288 1.422 6.357 1.00 96.56 92 ALA A N 1
ATOM 714 C CA . ALA A 1 92 ? -0.088 0.022 6.012 1.00 96.56 92 ALA A CA 1
ATOM 715 C C . ALA A 1 92 ? -1.222 -0.477 5.114 1.00 96.56 92 ALA A C 1
ATOM 717 O O . ALA A 1 92 ? -2.392 -0.226 5.399 1.00 96.56 92 ALA A O 1
ATOM 718 N N . MET A 1 93 ? -0.873 -1.210 4.062 1.00 96.50 93 MET A N 1
ATOM 719 C CA . MET A 1 93 ? -1.808 -1.861 3.151 1.00 96.50 93 MET A CA 1
ATOM 720 C C . MET A 1 93 ? -1.569 -3.366 3.165 1.00 96.50 93 MET A C 1
ATOM 722 O O . MET A 1 93 ? -0.444 -3.824 2.962 1.00 96.50 93 MET A O 1
ATOM 726 N N . VAL A 1 94 ? -2.631 -4.122 3.418 1.00 94.75 94 VAL A N 1
ATOM 727 C CA . VAL A 1 94 ? -2.630 -5.584 3.405 1.00 94.75 94 VAL A CA 1
ATOM 728 C C . VAL A 1 94 ? -3.566 -6.036 2.297 1.00 94.75 94 VAL A C 1
ATOM 730 O O . VAL A 1 94 ? -4.747 -5.723 2.339 1.00 94.75 94 VAL A O 1
ATOM 733 N N . VAL A 1 95 ? -3.043 -6.736 1.305 1.00 95.00 95 VAL A N 1
ATOM 734 C CA . VAL A 1 95 ? -3.773 -7.228 0.141 1.00 95.00 95 VAL A CA 1
ATOM 735 C C . VAL A 1 95 ? -4.061 -8.707 0.375 1.00 95.00 95 VAL A C 1
ATOM 737 O O . VAL A 1 95 ? -3.138 -9.486 0.609 1.00 95.00 95 VAL A O 1
ATOM 740 N N . GLU A 1 96 ? -5.339 -9.066 0.391 1.00 89.94 96 GLU A N 1
ATOM 741 C CA . GLU A 1 96 ? -5.835 -10.431 0.571 1.00 89.94 96 GLU A CA 1
ATOM 742 C C . GLU A 1 96 ? -6.700 -10.797 -0.635 1.00 89.94 96 GLU A C 1
ATOM 744 O O . GLU A 1 96 ? -7.617 -10.055 -0.999 1.00 89.94 96 GLU A O 1
ATOM 749 N N . GLY A 1 97 ? -6.398 -11.936 -1.262 1.00 80.81 97 GLY A N 1
ATOM 750 C CA . GLY A 1 97 ? -7.190 -12.476 -2.363 1.00 80.81 97 GLY A CA 1
ATOM 751 C C . GLY A 1 97 ? -8.593 -12.854 -1.894 1.00 80.81 97 GLY A C 1
ATOM 752 O O . GLY A 1 97 ? -8.812 -13.941 -1.367 1.00 80.81 97 GLY A O 1
ATOM 753 N N . GLY A 1 98 ? -9.546 -11.932 -2.039 1.00 75.88 98 GLY A N 1
ATOM 754 C CA . GLY A 1 98 ? -10.954 -12.167 -1.722 1.00 75.88 98 GLY A CA 1
ATOM 755 C C . GLY A 1 98 ? -11.636 -13.132 -2.706 1.00 75.88 98 GLY A C 1
ATOM 756 O O . GLY A 1 98 ? -11.001 -13.761 -3.545 1.00 75.88 98 GLY A O 1
ATOM 757 N N . GLU A 1 99 ? -12.972 -13.207 -2.673 1.00 75.06 99 GLU A N 1
ATOM 758 C CA . GLU A 1 99 ? -13.745 -14.177 -3.481 1.00 75.06 99 GLU A CA 1
ATOM 759 C C . GLU A 1 99 ? -13.527 -14.083 -5.007 1.00 75.06 99 GLU A C 1
ATOM 761 O O . GLU A 1 99 ? -13.835 -15.034 -5.720 1.00 75.06 99 GLU A O 1
ATOM 766 N N . ASN A 1 100 ? -13.004 -12.962 -5.519 1.00 76.88 100 ASN A N 1
ATOM 767 C CA . ASN A 1 100 ? -12.779 -12.731 -6.952 1.00 76.88 100 ASN A CA 1
ATOM 768 C C . ASN A 1 100 ? -11.425 -12.062 -7.259 1.00 76.88 100 ASN A C 1
ATOM 770 O O . ASN A 1 100 ? -11.306 -11.381 -8.277 1.00 76.88 100 ASN A O 1
ATOM 774 N N . ALA A 1 101 ? -10.434 -12.208 -6.379 1.00 85.69 101 ALA A N 1
ATOM 775 C CA . ALA A 1 101 ? -9.125 -11.578 -6.534 1.00 85.69 101 ALA A CA 1
ATOM 776 C C . ALA A 1 101 ? -8.000 -12.524 -6.117 1.00 85.69 101 ALA A C 1
ATOM 778 O O . ALA A 1 101 ? -8.217 -13.466 -5.355 1.00 85.69 101 ALA A O 1
ATOM 779 N N . THR A 1 102 ? -6.803 -12.275 -6.630 1.00 87.25 102 THR A N 1
ATOM 780 C CA . THR A 1 102 ? -5.615 -13.089 -6.354 1.00 87.25 102 THR A CA 1
ATOM 781 C C . THR A 1 102 ? -4.849 -12.606 -5.129 1.00 87.25 102 THR A C 1
ATOM 783 O O . THR A 1 102 ? -4.133 -13.401 -4.525 1.00 87.25 102 THR A O 1
ATOM 786 N N . GLY A 1 103 ? -5.056 -11.352 -4.716 1.00 91.69 103 GLY A N 1
ATOM 787 C CA . GLY A 1 103 ? -4.322 -10.745 -3.607 1.00 91.69 103 GLY A CA 1
ATOM 788 C C . GLY A 1 103 ? -3.024 -10.093 -4.079 1.00 91.69 103 GLY A C 1
ATOM 789 O O . GLY A 1 103 ? -2.039 -10.040 -3.334 1.00 91.69 103 GLY A O 1
ATOM 790 N N . ASP A 1 104 ? -3.012 -9.633 -5.332 1.00 94.56 104 ASP A N 1
ATOM 791 C CA . ASP A 1 104 ? -1.808 -9.156 -6.001 1.00 94.56 104 ASP A CA 1
ATOM 792 C C . ASP A 1 104 ? -1.556 -7.676 -5.700 1.00 94.56 104 ASP A C 1
ATOM 794 O O . ASP A 1 104 ? -2.456 -6.832 -5.766 1.00 94.56 104 ASP A O 1
ATOM 798 N N . LEU A 1 105 ? -0.294 -7.348 -5.417 1.00 96.19 105 LEU A N 1
ATOM 799 C CA . LEU A 1 105 ? 0.210 -5.981 -5.450 1.00 96.19 105 LEU A CA 1
ATOM 800 C C . LEU A 1 105 ? 0.907 -5.726 -6.789 1.00 96.19 105 LEU A C 1
ATOM 802 O O . LEU A 1 105 ? 2.035 -6.161 -7.008 1.00 96.19 105 LEU A O 1
ATOM 806 N N . ASN A 1 106 ? 0.245 -4.963 -7.652 1.00 96.31 106 ASN A N 1
ATOM 807 C CA . ASN A 1 106 ? 0.701 -4.616 -8.991 1.00 96.31 106 ASN A CA 1
ATOM 808 C C . ASN A 1 106 ? 1.213 -3.173 -9.017 1.00 96.31 106 ASN A C 1
ATOM 810 O O . ASN A 1 106 ? 0.459 -2.234 -8.770 1.00 96.31 106 ASN A O 1
ATOM 814 N N . ILE A 1 107 ? 2.495 -2.970 -9.317 1.00 95.94 107 ILE A N 1
ATOM 815 C CA . ILE A 1 107 ? 3.122 -1.643 -9.356 1.00 95.94 107 ILE A CA 1
ATOM 816 C C . ILE A 1 107 ? 3.474 -1.299 -10.800 1.00 95.94 107 ILE A C 1
ATOM 818 O O . ILE A 1 107 ? 4.203 -2.034 -11.463 1.00 95.94 107 ILE A O 1
ATOM 822 N N . HIS A 1 108 ? 2.973 -0.170 -11.293 1.00 95.44 108 HIS A N 1
ATOM 823 C CA . HIS A 1 108 ? 3.216 0.274 -12.662 1.00 95.44 108 HIS A CA 1
ATOM 824 C C . HIS A 1 108 ? 4.691 0.661 -12.876 1.00 95.44 108 HIS A C 1
ATOM 826 O O . HIS A 1 108 ? 5.372 1.199 -11.989 1.00 95.44 108 HIS A O 1
ATOM 832 N N . HIS A 1 109 ? 5.213 0.446 -14.084 1.00 93.19 109 HIS A N 1
ATOM 833 C CA . HIS A 1 109 ? 6.619 0.700 -14.422 1.00 93.19 109 HIS A CA 1
ATOM 834 C C . HIS A 1 109 ? 7.039 2.176 -14.361 1.00 93.19 109 HIS A C 1
ATOM 836 O O . HIS A 1 109 ? 8.230 2.469 -14.459 1.00 93.19 109 HIS A O 1
ATOM 842 N N . ALA A 1 110 ? 6.080 3.098 -14.289 1.00 93.44 110 ALA A N 1
ATOM 843 C CA . ALA A 1 110 ? 6.322 4.537 -14.173 1.00 93.44 110 ALA A CA 1
ATOM 844 C C . ALA A 1 110 ? 6.305 5.026 -12.716 1.00 93.44 110 ALA A C 1
ATOM 846 O O . ALA A 1 110 ? 6.658 6.171 -12.450 1.00 93.44 110 ALA A O 1
ATOM 847 N N . VAL A 1 111 ? 5.914 4.172 -11.763 1.00 94.94 111 VAL A N 1
ATOM 848 C CA . VAL A 1 111 ? 6.025 4.496 -10.339 1.00 94.94 111 VAL A CA 1
ATOM 849 C C . VAL A 1 111 ? 7.497 4.469 -9.957 1.00 94.94 111 VAL A C 1
ATOM 851 O O . VAL A 1 111 ? 8.184 3.461 -10.136 1.00 94.94 111 VAL A O 1
ATOM 854 N N . GLU A 1 112 ? 7.967 5.591 -9.429 1.00 95.06 112 GLU A N 1
ATOM 855 C CA . GLU A 1 112 ? 9.346 5.805 -8.995 1.00 95.06 112 GLU A CA 1
ATOM 856 C C . GLU A 1 112 ? 9.469 5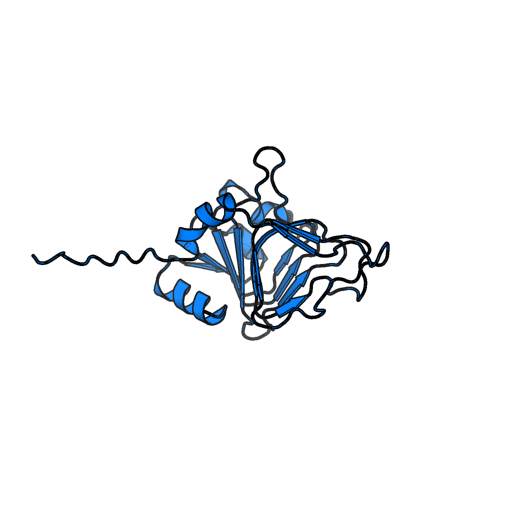.809 -7.475 1.00 95.06 112 GLU A C 1
ATOM 858 O O . GLU A 1 112 ? 10.534 5.528 -6.922 1.00 95.06 112 GLU A O 1
ATOM 863 N N . THR A 1 113 ? 8.400 6.163 -6.763 1.00 95.44 113 THR A N 1
ATOM 864 C CA . THR A 1 113 ? 8.415 6.232 -5.304 1.00 95.44 113 THR A CA 1
ATOM 865 C C . THR A 1 113 ? 7.078 5.837 -4.706 1.00 95.44 113 THR A C 1
ATOM 867 O O . THR A 1 113 ? 6.036 6.366 -5.090 1.00 95.44 113 THR A O 1
ATOM 870 N N . MET A 1 114 ? 7.136 4.970 -3.697 1.00 96.62 114 MET A N 1
ATOM 871 C CA . MET A 1 114 ? 6.009 4.707 -2.815 1.00 96.62 114 MET A CA 1
ATOM 872 C C . MET A 1 114 ? 6.424 4.609 -1.344 1.00 96.62 114 MET A C 1
ATOM 874 O O . MET A 1 114 ? 7.554 4.222 -1.029 1.00 96.62 114 MET A O 1
ATOM 878 N N . GLY A 1 115 ? 5.529 4.980 -0.434 1.00 97.12 115 GLY A N 1
ATOM 879 C CA . GLY A 1 115 ? 5.767 4.950 1.008 1.00 97.12 115 GLY A CA 1
ATOM 880 C C . GLY A 1 115 ? 4.716 4.145 1.763 1.00 97.12 115 GLY A C 1
ATOM 881 O O . GLY A 1 115 ? 3.526 4.246 1.479 1.00 97.12 115 GLY A O 1
ATOM 882 N N . GLY A 1 116 ? 5.142 3.355 2.745 1.00 96.44 116 GLY A N 1
ATOM 883 C CA . GLY A 1 116 ? 4.226 2.550 3.553 1.00 96.44 116 GLY A CA 1
ATOM 884 C C . GLY A 1 116 ? 4.740 1.150 3.856 1.00 96.44 116 GLY A C 1
ATOM 885 O O . GLY A 1 116 ? 5.849 0.763 3.475 1.00 96.44 116 GLY A O 1
ATOM 886 N N . VAL A 1 117 ? 3.922 0.392 4.580 1.00 96.00 117 VAL A N 1
ATOM 887 C CA . VAL A 1 117 ? 4.111 -1.051 4.748 1.00 96.00 117 VAL A CA 1
ATOM 888 C C . VAL A 1 117 ? 3.104 -1.773 3.871 1.00 96.00 117 VAL A C 1
ATOM 890 O O . VAL A 1 117 ? 1.904 -1.610 4.057 1.00 96.00 117 VAL A O 1
ATOM 893 N N . PHE A 1 118 ? 3.594 -2.571 2.933 1.00 95.56 118 PHE A N 1
ATOM 894 C CA . PHE A 1 118 ? 2.771 -3.311 1.987 1.00 95.56 118 PHE A CA 1
ATOM 895 C C . PHE A 1 118 ? 2.933 -4.803 2.242 1.00 95.56 118 PHE A C 1
ATOM 897 O O . PHE A 1 118 ? 4.053 -5.302 2.346 1.00 95.56 118 PHE A O 1
ATOM 904 N N . ILE A 1 119 ? 1.819 -5.505 2.381 1.00 93.56 119 ILE A N 1
ATOM 905 C CA . ILE A 1 119 ? 1.771 -6.946 2.613 1.00 93.56 119 ILE A CA 1
ATOM 906 C C . ILE A 1 119 ? 0.808 -7.504 1.572 1.00 93.56 119 ILE A C 1
ATOM 908 O O . ILE A 1 119 ? -0.333 -7.068 1.546 1.00 93.56 119 ILE A O 1
ATOM 912 N N . ALA A 1 120 ? 1.248 -8.418 0.716 1.00 93.62 120 ALA A N 1
ATOM 913 C CA . ALA A 1 120 ? 0.420 -8.978 -0.353 1.00 93.62 120 ALA A CA 1
ATOM 914 C C . ALA A 1 120 ? 0.755 -10.451 -0.587 1.00 93.62 120 ALA A C 1
ATOM 916 O O . ALA A 1 120 ? 1.841 -10.900 -0.213 1.00 93.62 120 ALA A O 1
ATOM 917 N N . ASP A 1 121 ? -0.155 -11.203 -1.202 1.00 89.38 121 ASP A N 1
ATOM 918 C CA . ASP A 1 121 ? 0.093 -12.609 -1.523 1.00 89.38 121 ASP A CA 1
ATOM 919 C C . ASP A 1 121 ? 1.134 -12.734 -2.636 1.00 89.38 121 ASP A C 1
ATOM 921 O O . ASP A 1 121 ? 2.115 -13.473 -2.485 1.00 89.38 121 ASP A O 1
ATOM 925 N N . THR A 1 122 ? 0.976 -11.945 -3.701 1.00 91.00 122 THR A N 1
ATOM 926 C CA . THR A 1 122 ? 1.976 -11.810 -4.762 1.00 91.00 122 THR A CA 1
ATOM 927 C C . THR A 1 122 ? 2.314 -10.347 -5.044 1.00 91.00 122 THR A C 1
ATOM 929 O O . THR A 1 122 ? 1.637 -9.419 -4.594 1.00 91.00 122 THR A O 1
ATOM 932 N N . LEU A 1 123 ? 3.424 -10.140 -5.749 1.00 93.50 123 LEU A N 1
ATOM 933 C CA . LEU A 1 123 ? 3.990 -8.827 -6.015 1.00 93.50 123 LEU A CA 1
ATOM 934 C C . LEU A 1 123 ? 4.554 -8.777 -7.432 1.00 93.50 123 LEU A C 1
ATOM 936 O O . LEU A 1 123 ? 5.434 -9.572 -7.772 1.00 93.50 123 LEU A O 1
ATOM 940 N N . ASP A 1 124 ? 4.113 -7.788 -8.199 1.00 94.00 124 ASP A N 1
ATOM 941 C CA . ASP A 1 124 ? 4.672 -7.432 -9.496 1.00 94.00 124 ASP A CA 1
ATOM 942 C C . ASP A 1 124 ? 5.185 -5.985 -9.442 1.00 94.00 124 ASP A C 1
ATOM 944 O O . ASP A 1 124 ? 4.439 -5.030 -9.213 1.00 94.00 124 ASP A O 1
ATOM 948 N N . PHE A 1 125 ? 6.495 -5.813 -9.627 1.00 92.31 125 PHE A N 1
ATOM 949 C CA . PHE A 1 125 ? 7.135 -4.500 -9.585 1.00 92.31 125 PHE A CA 1
ATOM 950 C C . PHE A 1 125 ? 6.993 -3.695 -10.883 1.00 92.31 125 PHE A C 1
ATOM 952 O O . PHE A 1 125 ? 7.425 -2.544 -10.898 1.00 92.31 125 PHE A O 1
ATOM 959 N N . SER A 1 126 ? 6.487 -4.264 -11.974 1.00 93.44 126 SER A N 1
ATOM 960 C CA . SER A 1 126 ? 6.294 -3.589 -13.262 1.00 93.44 126 SER A CA 1
ATOM 961 C C . SER A 1 126 ? 5.223 -4.306 -14.090 1.00 93.44 126 SER A C 1
ATOM 963 O O . SER A 1 126 ? 5.507 -4.787 -15.184 1.00 93.44 126 SER A O 1
ATOM 965 N N . TYR A 1 127 ? 3.997 -4.384 -13.572 1.00 93.19 127 TYR A N 1
ATOM 966 C CA . TYR A 1 127 ? 2.976 -5.299 -14.108 1.00 93.19 127 TYR A CA 1
ATOM 967 C C . TYR A 1 127 ? 2.588 -5.035 -15.568 1.00 93.19 127 TYR A C 1
ATOM 969 O O . TYR A 1 127 ? 2.126 -5.924 -16.282 1.00 93.19 127 TYR A O 1
ATOM 977 N N . ASP A 1 128 ? 2.763 -3.799 -16.027 1.00 92.88 128 ASP A N 1
ATOM 978 C CA . ASP A 1 128 ? 2.324 -3.349 -17.340 1.00 92.88 128 ASP A CA 1
ATOM 979 C C . ASP A 1 128 ? 3.406 -3.499 -18.431 1.00 92.88 128 ASP A C 1
ATOM 981 O O . ASP A 1 128 ? 3.127 -3.344 -19.621 1.00 92.88 128 ASP A O 1
ATOM 985 N N . THR A 1 129 ? 4.647 -3.837 -18.058 1.00 89.62 129 THR A N 1
ATOM 986 C CA . THR A 1 129 ? 5.748 -4.057 -19.009 1.00 89.62 129 THR A CA 1
ATOM 987 C C . THR A 1 129 ? 6.853 -4.928 -18.420 1.00 89.62 129 THR A C 1
ATOM 989 O O . THR A 1 129 ? 7.274 -4.775 -17.280 1.00 89.62 129 THR A O 1
ATOM 992 N N . SER A 1 130 ? 7.458 -5.781 -19.247 1.00 83.88 130 SER A N 1
ATOM 993 C CA . SER A 1 130 ? 8.604 -6.608 -18.841 1.00 83.88 130 SER A CA 1
ATOM 994 C C . SER A 1 130 ? 9.881 -5.809 -18.523 1.00 83.88 130 SER A C 1
ATOM 996 O O . SER A 1 130 ? 10.891 -6.397 -18.137 1.00 83.88 130 SER A O 1
ATOM 998 N N . ASN A 1 131 ? 9.871 -4.497 -18.780 1.00 83.25 131 ASN A N 1
ATOM 999 C CA . ASN A 1 131 ? 11.026 -3.609 -18.806 1.00 83.25 131 ASN A CA 1
ATOM 1000 C C . ASN A 1 131 ? 10.636 -2.188 -18.360 1.00 83.25 131 ASN A C 1
ATOM 1002 O O . ASN A 1 131 ? 9.714 -1.602 -18.924 1.00 83.25 131 ASN A O 1
ATOM 1006 N N . SER A 1 132 ? 11.385 -1.596 -17.427 1.00 85.69 132 SER A N 1
ATOM 1007 C CA . SER A 1 132 ? 11.176 -0.233 -16.923 1.00 85.69 132 SER A CA 1
ATOM 1008 C C . SER A 1 132 ? 12.453 0.615 -17.053 1.00 85.69 132 SER A C 1
ATOM 1010 O O . SER A 1 132 ? 13.526 0.173 -16.646 1.00 85.69 132 SER A O 1
ATOM 1012 N N . PRO A 1 133 ? 12.394 1.856 -17.569 1.00 84.69 133 PRO A N 1
ATOM 1013 C CA . PRO A 1 133 ? 13.527 2.784 -17.492 1.00 84.69 133 PRO A CA 1
ATOM 1014 C C . PRO A 1 133 ? 13.693 3.419 -16.104 1.00 84.69 133 PRO A C 1
ATOM 1016 O O . PRO A 1 133 ? 14.718 4.048 -15.834 1.00 84.69 133 PRO A O 1
ATOM 1019 N N . TYR A 1 134 ? 12.699 3.280 -15.224 1.00 89.81 134 TYR A N 1
ATOM 1020 C CA . TYR A 1 134 ? 12.606 4.042 -13.985 1.00 89.81 134 TYR A CA 1
ATOM 1021 C C . TYR A 1 134 ? 12.883 3.161 -12.760 1.00 89.81 134 TYR A C 1
ATOM 1023 O O . TYR A 1 134 ? 12.266 2.096 -12.618 1.00 89.81 134 TYR A O 1
ATOM 1031 N N . PRO A 1 135 ? 13.788 3.578 -11.852 1.00 91.75 135 PRO A N 1
ATOM 1032 C CA . PRO A 1 135 ? 13.990 2.873 -10.594 1.00 91.75 135 PRO A CA 1
ATOM 1033 C C . PRO A 1 135 ? 12.767 3.049 -9.687 1.00 91.75 135 PRO A C 1
ATOM 1035 O O . PRO A 1 135 ? 12.133 4.098 -9.695 1.00 91.75 135 PRO A O 1
ATOM 1038 N N . LEU A 1 136 ? 12.476 2.047 -8.862 1.00 93.88 136 LEU A N 1
ATOM 1039 C CA . LEU A 1 136 ? 11.439 2.111 -7.839 1.00 93.88 136 LEU A CA 1
ATOM 1040 C C . LEU A 1 136 ? 12.082 2.227 -6.456 1.00 93.88 136 LEU A C 1
ATOM 1042 O O . LEU A 1 136 ? 12.879 1.381 -6.047 1.00 93.88 136 LEU A O 1
ATOM 1046 N N . LYS A 1 137 ? 11.701 3.254 -5.701 1.00 95.12 137 LYS A N 1
ATOM 1047 C CA . LYS A 1 137 ? 12.068 3.412 -4.296 1.00 95.12 137 LYS A CA 1
ATOM 1048 C C . LYS A 1 137 ? 10.853 3.209 -3.402 1.00 95.12 137 LYS A C 1
ATOM 1050 O O . LYS A 1 137 ? 9.882 3.952 -3.480 1.00 95.12 137 LYS A O 1
ATOM 1055 N N . ILE A 1 138 ? 10.955 2.263 -2.483 1.00 95.50 138 ILE A N 1
ATOM 1056 C CA . ILE A 1 138 ? 9.940 1.986 -1.476 1.00 95.50 138 ILE A CA 1
ATOM 1057 C C . ILE A 1 138 ? 10.492 2.401 -0.121 1.00 95.50 138 ILE A C 1
ATOM 1059 O O . ILE A 1 138 ? 11.510 1.874 0.331 1.00 95.50 138 ILE A O 1
ATOM 1063 N N . LYS A 1 139 ? 9.851 3.377 0.522 1.00 96.44 139 LYS A N 1
ATOM 1064 C CA . LYS A 1 139 ? 10.226 3.807 1.870 1.00 96.44 139 LYS A CA 1
ATOM 1065 C C . LYS A 1 139 ? 9.275 3.197 2.895 1.00 96.44 139 LYS A C 1
ATOM 1067 O O . LYS A 1 139 ? 8.114 3.582 2.980 1.00 96.44 139 LYS A O 1
ATOM 1072 N N . GLY A 1 140 ? 9.784 2.231 3.646 1.00 94.25 140 GLY A N 1
ATOM 1073 C CA . GLY A 1 140 ? 9.014 1.318 4.476 1.00 94.25 140 GLY A CA 1
ATOM 1074 C C . GLY A 1 140 ? 9.384 -0.127 4.165 1.00 94.25 140 GLY A C 1
ATOM 1075 O O . GLY A 1 140 ? 10.563 -0.418 3.968 1.00 94.25 140 GLY A O 1
ATOM 1076 N N . ASN A 1 141 ? 8.392 -1.016 4.138 1.00 92.56 141 ASN A N 1
ATOM 1077 C CA . ASN A 1 141 ? 8.591 -2.452 3.930 1.00 92.56 141 ASN A CA 1
ATOM 1078 C C . ASN A 1 141 ? 7.600 -2.996 2.901 1.00 92.56 141 ASN A C 1
ATOM 1080 O O . ASN A 1 141 ? 6.452 -2.562 2.859 1.00 92.56 141 ASN A O 1
ATOM 1084 N N . VAL A 1 142 ? 8.033 -3.994 2.135 1.00 92.25 142 VAL A N 1
ATOM 1085 C CA . VAL A 1 142 ? 7.152 -4.813 1.297 1.00 92.25 142 VAL A CA 1
ATOM 1086 C C . VAL A 1 142 ? 7.357 -6.270 1.665 1.00 92.25 142 VAL A C 1
ATOM 1088 O O . VAL A 1 142 ? 8.494 -6.730 1.768 1.00 92.25 142 VAL A O 1
ATOM 1091 N N . VAL A 1 143 ? 6.258 -6.976 1.888 1.00 90.38 143 VAL A N 1
ATOM 1092 C CA . VAL A 1 143 ? 6.227 -8.398 2.211 1.00 90.38 143 VAL A CA 1
ATOM 1093 C C . VAL A 1 143 ? 5.334 -9.081 1.187 1.00 90.38 143 VAL A C 1
ATOM 1095 O O . VAL A 1 143 ? 4.184 -8.690 1.016 1.00 90.38 143 VAL A O 1
ATOM 1098 N N . SER A 1 144 ? 5.880 -10.093 0.524 1.00 90.00 144 SER A N 1
ATOM 1099 C CA . SER A 1 144 ? 5.160 -10.961 -0.407 1.00 90.00 144 SER A CA 1
ATOM 1100 C C . SER A 1 144 ? 5.248 -12.401 0.094 1.00 90.00 144 SER A C 1
ATOM 1102 O O . SER A 1 144 ? 6.308 -12.803 0.588 1.00 90.00 144 SER A O 1
ATOM 1104 N N . TYR A 1 145 ? 4.162 -13.170 -0.002 1.00 85.75 145 TYR A N 1
ATOM 1105 C CA . TYR A 1 145 ? 4.142 -14.582 0.423 1.00 85.75 145 TYR A CA 1
ATOM 1106 C C . TYR A 1 145 ? 4.559 -15.537 -0.691 1.00 85.75 145 TYR A C 1
ATOM 1108 O O . TYR A 1 145 ? 5.121 -16.599 -0.414 1.00 85.75 145 TYR A O 1
ATOM 1116 N N . ALA A 1 146 ? 4.350 -15.138 -1.940 1.00 85.81 146 ALA A N 1
ATOM 1117 C CA . ALA A 1 146 ? 4.984 -15.727 -3.103 1.00 85.81 146 ALA A CA 1
ATOM 1118 C C . ALA A 1 146 ? 6.266 -14.963 -3.467 1.00 85.81 146 ALA A C 1
ATOM 1120 O O . ALA A 1 146 ? 6.468 -13.808 -3.078 1.00 85.81 146 ALA A O 1
ATOM 1121 N N . ALA A 1 147 ? 7.139 -15.601 -4.249 1.00 82.56 147 ALA A N 1
ATOM 1122 C CA . ALA A 1 147 ? 8.208 -14.869 -4.917 1.00 82.56 147 ALA A CA 1
ATOM 1123 C C . ALA A 1 147 ? 7.591 -13.793 -5.821 1.00 82.56 147 ALA A C 1
ATOM 1125 O O . ALA A 1 147 ? 6.592 -14.060 -6.490 1.00 82.56 147 ALA A O 1
ATOM 1126 N N . ALA A 1 148 ? 8.193 -12.603 -5.842 1.00 82.25 148 ALA A N 1
ATOM 1127 C CA . ALA A 1 148 ? 7.788 -11.566 -6.781 1.00 82.25 148 ALA A CA 1
ATOM 1128 C C . ALA A 1 148 ? 7.870 -12.107 -8.217 1.00 82.25 148 ALA A C 1
ATOM 1130 O O . ALA A 1 148 ? 8.784 -12.873 -8.549 1.00 82.25 148 ALA A O 1
ATOM 1131 N N . ASN A 1 149 ? 6.912 -11.727 -9.053 1.00 80.25 149 ASN A N 1
ATOM 1132 C CA . ASN A 1 149 ? 6.857 -12.122 -10.450 1.00 80.25 149 ASN A CA 1
ATOM 1133 C C . ASN A 1 149 ? 6.502 -10.892 -11.298 1.00 80.25 149 ASN A C 1
ATOM 1135 O O . ASN A 1 149 ? 5.355 -10.468 -11.241 1.00 80.25 149 ASN A O 1
ATOM 1139 N N . PRO A 1 150 ? 7.459 -10.323 -12.051 1.00 73.44 150 PRO A N 1
ATOM 1140 C CA . PRO A 1 150 ? 8.841 -10.773 -12.182 1.00 73.44 150 PRO A CA 1
ATOM 1141 C C . PRO A 1 150 ? 9.639 -10.573 -10.882 1.00 73.44 150 PRO A C 1
ATOM 1143 O O . PRO A 1 150 ? 9.385 -9.657 -10.100 1.00 73.44 150 PRO A O 1
ATOM 1146 N N . LEU A 1 151 ? 10.637 -11.437 -10.657 1.00 72.75 151 LEU A N 1
ATOM 1147 C CA . LEU A 1 151 ? 11.509 -11.377 -9.471 1.00 72.75 151 LEU A CA 1
ATOM 1148 C C . LEU A 1 151 ? 12.282 -10.052 -9.388 1.00 72.75 151 LEU A C 1
ATOM 1150 O O . LEU A 1 151 ? 12.644 -9.595 -8.304 1.00 72.75 151 LEU A O 1
ATOM 1154 N N . GLU A 1 152 ? 12.540 -9.449 -10.544 1.00 76.12 152 GLU A N 1
ATOM 1155 C CA . GLU A 1 152 ? 13.260 -8.197 -10.690 1.00 76.12 152 GLU A CA 1
ATOM 1156 C C . GLU A 1 152 ? 12.526 -7.249 -11.636 1.00 76.12 152 GLU A C 1
ATOM 1158 O O . GLU A 1 152 ? 11.874 -7.658 -12.596 1.00 76.12 152 GLU A O 1
ATOM 1163 N N . ARG A 1 153 ? 12.689 -5.951 -11.384 1.00 83.44 153 ARG A N 1
ATOM 1164 C CA . ARG A 1 153 ? 12.291 -4.903 -12.319 1.00 83.44 153 ARG A CA 1
ATOM 1165 C C . ARG A 1 153 ? 13.441 -4.675 -13.298 1.00 83.44 153 ARG A C 1
ATOM 1167 O O . ARG A 1 153 ? 14.493 -4.182 -12.897 1.00 83.44 153 ARG A O 1
ATOM 1174 N N . ASN A 1 154 ? 13.280 -5.031 -14.567 1.00 82.88 154 ASN A N 1
ATOM 1175 C CA . ASN A 1 154 ? 14.374 -4.935 -15.541 1.00 82.88 154 ASN A CA 1
ATOM 1176 C C . ASN A 1 154 ? 14.622 -3.492 -15.983 1.00 82.88 154 ASN A C 1
ATOM 1178 O O . ASN A 1 154 ? 13.717 -2.846 -16.508 1.00 82.88 154 ASN A O 1
ATOM 1182 N N . ARG A 1 155 ? 15.853 -2.995 -15.808 1.00 82.62 155 ARG A N 1
ATOM 1183 C CA . ARG A 1 155 ? 16.256 -1.643 -16.227 1.00 82.62 155 ARG A CA 1
ATOM 1184 C C . ARG A 1 155 ? 16.683 -1.620 -17.691 1.00 82.62 155 ARG A C 1
ATOM 1186 O O . ARG A 1 155 ? 17.614 -2.331 -18.061 1.00 82.62 155 ARG A O 1
ATOM 1193 N N . ILE A 1 156 ? 16.070 -0.762 -18.509 1.00 84.00 156 ILE A N 1
ATOM 1194 C CA . ILE A 1 156 ? 16.451 -0.625 -19.933 1.00 84.00 156 ILE A CA 1
ATOM 1195 C C . ILE A 1 156 ? 17.565 0.385 -20.197 1.00 84.00 156 ILE A C 1
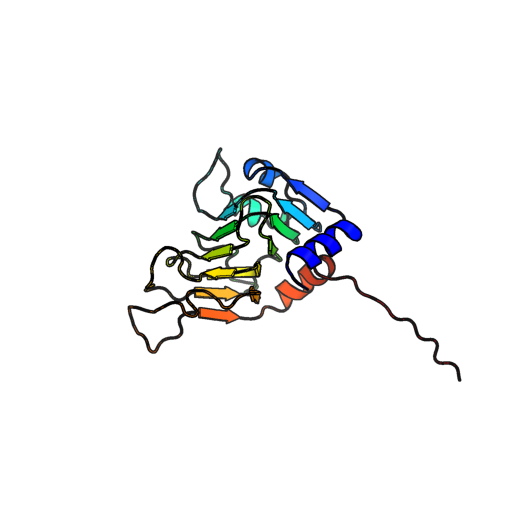ATOM 1197 O O . ILE A 1 156 ? 18.228 0.307 -21.226 1.00 84.00 156 ILE A O 1
ATOM 1201 N N . ASP A 1 157 ? 17.766 1.349 -19.305 1.00 82.12 157 ASP A N 1
ATOM 1202 C CA . ASP A 1 157 ? 18.758 2.409 -19.482 1.00 82.12 157 ASP A CA 1
ATOM 1203 C C . ASP A 1 157 ? 20.163 1.969 -19.039 1.00 82.12 157 ASP A C 1
ATOM 1205 O O . ASP A 1 157 ? 21.149 2.393 -19.634 1.00 82.12 157 ASP A O 1
ATOM 1209 N N . ASP A 1 158 ? 20.264 1.122 -18.009 1.00 82.31 158 ASP A N 1
ATOM 1210 C CA . ASP A 1 158 ? 21.513 0.481 -17.578 1.00 82.31 158 ASP A CA 1
ATOM 1211 C C . ASP A 1 158 ? 21.209 -0.699 -16.643 1.00 82.31 158 ASP A C 1
ATOM 1213 O O . ASP A 1 158 ? 20.698 -0.485 -15.535 1.00 82.31 158 ASP A O 1
ATOM 1217 N N . ALA A 1 159 ? 21.555 -1.913 -17.086 1.00 81.19 159 ALA A N 1
ATOM 1218 C CA . ALA A 1 159 ? 21.342 -3.172 -16.368 1.00 81.19 159 ALA A CA 1
ATOM 1219 C C . ALA A 1 159 ? 22.246 -3.347 -15.132 1.00 81.19 159 ALA A C 1
ATOM 1221 O O . ALA A 1 159 ? 22.014 -4.235 -14.319 1.00 81.19 159 ALA A O 1
ATOM 1222 N N . THR A 1 160 ? 23.282 -2.517 -14.971 1.00 83.25 160 THR A N 1
ATOM 1223 C CA . THR A 1 160 ? 24.171 -2.551 -13.796 1.00 83.25 160 THR A CA 1
ATOM 1224 C C . THR A 1 160 ? 23.662 -1.699 -12.640 1.00 83.25 160 THR A C 1
ATOM 1226 O O . THR A 1 160 ? 24.140 -1.833 -11.510 1.00 83.25 160 THR A O 1
ATOM 1229 N N . LYS A 1 161 ? 22.693 -0.813 -12.896 1.00 84.50 161 LYS A N 1
ATOM 1230 C CA . LYS A 1 161 ? 22.108 0.018 -11.849 1.00 84.50 161 LYS A CA 1
ATOM 1231 C C . LYS A 1 161 ? 20.978 -0.740 -11.143 1.00 84.50 161 LYS A C 1
ATOM 1233 O O . LYS A 1 161 ? 20.160 -1.365 -11.814 1.00 84.50 161 LYS A O 1
ATOM 1238 N N . PRO A 1 162 ? 20.880 -0.622 -9.813 1.00 84.50 162 PRO A N 1
ATOM 1239 C CA . PRO A 1 162 ? 19.789 -1.209 -9.040 1.00 84.50 162 PRO A CA 1
ATOM 1240 C C . PRO A 1 162 ? 18.417 -0.674 -9.474 1.00 84.50 162 PRO A C 1
ATOM 1242 O O . PRO A 1 162 ? 18.239 0.529 -9.681 1.00 84.50 162 PRO A O 1
ATOM 1245 N N . SER A 1 163 ? 17.443 -1.579 -9.569 1.00 90.44 163 SER A N 1
ATOM 1246 C CA . SER A 1 163 ? 16.091 -1.274 -10.050 1.00 90.44 163 SER A CA 1
ATOM 1247 C C . SER A 1 163 ? 15.079 -1.004 -8.950 1.00 90.44 163 SER A C 1
ATOM 1249 O O . SER A 1 163 ? 14.155 -0.222 -9.151 1.00 90.44 163 SER A O 1
ATOM 1251 N N . VAL A 1 164 ? 15.239 -1.662 -7.803 1.00 90.56 164 VAL A N 1
ATOM 1252 C CA . VAL A 1 164 ? 14.330 -1.564 -6.661 1.00 90.56 164 VAL A CA 1
ATOM 1253 C C . VAL A 1 164 ? 15.148 -1.277 -5.412 1.00 90.56 164 VAL A C 1
ATOM 1255 O O . VAL A 1 164 ? 16.129 -1.962 -5.123 1.00 90.56 164 VAL A O 1
ATOM 1258 N N . PHE A 1 165 ? 14.732 -0.266 -4.658 1.00 92.50 165 PHE A N 1
ATOM 1259 C CA . PHE A 1 165 ? 15.315 0.095 -3.375 1.00 92.50 165 PHE A CA 1
ATOM 1260 C C . PHE A 1 165 ? 14.246 0.060 -2.299 1.00 92.50 165 PHE A C 1
ATOM 1262 O O . PHE A 1 165 ? 13.346 0.894 -2.305 1.00 92.50 165 PHE A O 1
ATOM 1269 N N . VAL A 1 166 ? 14.383 -0.846 -1.336 1.00 92.19 166 VAL A N 1
ATOM 1270 C CA . VAL A 1 166 ? 13.540 -0.860 -0.138 1.00 92.19 166 VAL A CA 1
ATOM 1271 C C . VAL A 1 166 ? 14.340 -0.264 1.013 1.00 92.19 166 VAL A C 1
ATOM 1273 O O . VAL A 1 166 ? 15.407 -0.763 1.367 1.00 92.19 166 VAL A O 1
ATOM 1276 N N . VAL A 1 167 ? 13.853 0.843 1.567 1.00 94.81 167 VAL A N 1
ATOM 1277 C CA . VAL A 1 167 ? 14.504 1.570 2.659 1.00 94.81 167 VAL A CA 1
ATOM 1278 C C . VAL A 1 167 ? 13.597 1.520 3.873 1.00 94.81 167 VAL A C 1
ATOM 1280 O O . VAL A 1 167 ? 12.580 2.211 3.904 1.00 94.81 167 VAL A O 1
ATOM 1283 N N . PHE A 1 168 ? 13.995 0.746 4.881 1.00 93.69 168 PHE A N 1
ATOM 1284 C CA . PHE A 1 168 ? 13.267 0.669 6.142 1.00 93.69 168 PHE A CA 1
ATOM 1285 C C . PHE A 1 168 ? 13.145 2.055 6.791 1.00 93.69 168 PHE A C 1
ATOM 1287 O O . PHE A 1 168 ? 14.133 2.781 6.929 1.00 93.69 168 PHE A O 1
ATOM 1294 N N . ASP A 1 169 ? 11.928 2.405 7.204 1.00 94.19 169 ASP A N 1
ATOM 1295 C CA . ASP A 1 169 ? 11.631 3.643 7.916 1.00 94.19 169 ASP A CA 1
ATOM 1296 C C . ASP A 1 169 ? 11.103 3.315 9.325 1.00 94.19 169 ASP A C 1
ATOM 1298 O O . ASP A 1 169 ? 9.981 2.818 9.465 1.00 94.19 169 ASP A O 1
ATOM 1302 N N . PRO A 1 170 ? 11.894 3.565 10.385 1.00 90.38 170 PRO A N 1
ATOM 1303 C CA . PRO A 1 170 ? 11.489 3.236 11.746 1.00 90.38 170 PRO A CA 1
ATOM 1304 C C . PRO A 1 170 ? 10.370 4.144 12.270 1.00 90.38 170 PRO A C 1
ATOM 1306 O O . PRO A 1 170 ? 9.589 3.700 13.107 1.00 90.38 170 PRO A O 1
ATOM 1309 N N . ILE A 1 171 ? 10.267 5.393 11.796 1.00 90.75 171 ILE A N 1
ATOM 1310 C CA . ILE A 1 171 ? 9.238 6.342 12.248 1.00 90.75 171 ILE A CA 1
ATOM 1311 C C . ILE A 1 171 ? 7.873 5.872 11.749 1.00 90.75 171 ILE A C 1
ATOM 1313 O O . ILE A 1 171 ? 6.931 5.767 12.534 1.00 90.75 171 ILE A O 1
ATOM 1317 N N . LEU A 1 172 ? 7.802 5.519 10.462 1.00 92.62 172 LEU A N 1
ATOM 1318 C CA . LEU A 1 172 ? 6.640 4.872 9.855 1.00 92.62 172 LEU A CA 1
ATOM 1319 C C . LEU A 1 172 ? 6.206 3.658 10.686 1.00 92.62 172 LEU A C 1
ATOM 1321 O O . LEU A 1 172 ? 5.051 3.578 11.094 1.00 92.62 172 LEU A O 1
ATOM 1325 N N . TYR A 1 173 ? 7.143 2.746 10.969 1.00 89.62 173 TYR A N 1
ATOM 1326 C CA . TYR A 1 173 ? 6.847 1.478 11.637 1.00 89.62 173 TYR A CA 1
ATOM 1327 C C . TYR A 1 173 ? 6.346 1.664 13.074 1.00 89.62 173 TYR A C 1
ATOM 1329 O O . TYR A 1 173 ? 5.361 1.043 13.467 1.00 89.62 173 TYR A O 1
ATOM 1337 N N . LEU A 1 174 ? 6.982 2.545 13.852 1.00 90.44 174 LEU A N 1
ATOM 1338 C CA . LEU A 1 174 ? 6.578 2.829 15.232 1.00 90.44 174 LEU A CA 1
ATOM 1339 C C . LEU A 1 174 ? 5.158 3.405 15.312 1.00 90.44 174 LEU A C 1
ATOM 1341 O O . LEU A 1 174 ? 4.418 3.054 16.228 1.00 90.44 174 LEU A O 1
ATOM 1345 N N . ASN A 1 175 ? 4.764 4.231 14.340 1.00 91.81 175 ASN A N 1
ATOM 1346 C CA . ASN A 1 175 ? 3.453 4.884 14.321 1.00 91.81 175 ASN A CA 1
ATOM 1347 C C . ASN A 1 175 ? 2.297 3.953 13.912 1.00 91.81 175 ASN A C 1
ATOM 1349 O O . ASN A 1 175 ? 1.145 4.264 14.200 1.00 91.81 175 ASN A O 1
ATOM 1353 N N . ILE A 1 176 ? 2.580 2.820 13.261 1.00 90.38 176 ILE A N 1
ATOM 1354 C CA . ILE A 1 176 ? 1.567 1.826 12.847 1.00 90.38 176 ILE A CA 1
ATOM 1355 C C . ILE A 1 176 ? 1.630 0.523 13.657 1.00 90.38 176 ILE A C 1
ATOM 1357 O O . ILE A 1 176 ? 0.755 -0.333 13.525 1.00 90.38 176 ILE A O 1
ATOM 1361 N N . MET A 1 177 ? 2.652 0.352 14.502 1.00 88.06 177 MET A N 1
ATOM 1362 C CA . MET A 1 177 ? 2.922 -0.898 15.218 1.00 88.06 177 MET A CA 1
ATOM 1363 C C . MET A 1 177 ? 1.740 -1.357 16.080 1.00 88.06 177 MET A C 1
ATOM 1365 O O . MET A 1 177 ? 1.444 -2.548 16.122 1.00 88.06 177 MET A O 1
ATOM 1369 N N . ASP A 1 178 ? 1.037 -0.429 16.731 1.00 87.12 178 ASP A N 1
ATOM 1370 C CA . ASP A 1 178 ? -0.109 -0.761 17.586 1.00 87.12 178 ASP A CA 1
ATOM 1371 C C . ASP A 1 178 ? -1.355 -1.184 16.789 1.00 87.12 178 ASP A C 1
ATOM 1373 O O . ASP A 1 178 ? -2.265 -1.792 17.354 1.00 87.12 178 ASP A O 1
ATOM 1377 N N . LEU A 1 179 ? -1.403 -0.909 15.482 1.00 87.62 179 LEU A N 1
ATOM 1378 C CA . LEU A 1 179 ? -2.454 -1.398 14.587 1.00 87.62 179 LEU A CA 1
ATOM 1379 C C . LEU A 1 179 ? -2.088 -2.767 14.000 1.00 87.62 179 LEU A C 1
ATOM 1381 O O . LEU A 1 179 ? -2.946 -3.642 13.914 1.00 87.62 179 LEU A O 1
ATOM 1385 N N . LEU A 1 180 ? -0.811 -2.974 13.664 1.00 82.31 180 LEU A N 1
ATOM 1386 C CA . LEU A 1 180 ? -0.297 -4.235 13.114 1.00 82.31 180 LEU A CA 1
ATOM 1387 C C . LEU A 1 180 ? -0.056 -5.325 14.173 1.00 82.31 180 LEU A C 1
ATOM 1389 O O . LEU A 1 180 ? 0.093 -6.495 13.829 1.00 82.31 180 LEU A O 1
ATOM 1393 N N . SER A 1 181 ? 0.018 -4.959 15.454 1.00 75.00 181 SER A N 1
ATOM 1394 C CA . SER A 1 181 ? 0.354 -5.869 16.549 1.00 75.00 181 SER A CA 1
ATOM 1395 C C . SER A 1 181 ? -0.489 -5.612 17.804 1.00 75.00 181 SER A C 1
ATOM 1397 O O . SER A 1 181 ? -1.162 -4.590 17.965 1.00 75.00 181 SER A O 1
ATOM 1399 N N . ILE A 1 182 ? -0.466 -6.572 18.728 1.00 61.09 182 ILE A N 1
ATOM 1400 C CA . ILE A 1 182 ? -0.932 -6.404 20.103 1.00 61.09 182 ILE A CA 1
ATOM 1401 C C . ILE A 1 182 ? 0.287 -6.606 20.973 1.00 61.09 182 ILE A C 1
ATOM 1403 O O . ILE A 1 182 ? 0.961 -7.631 20.893 1.00 61.09 182 ILE A O 1
ATOM 1407 N N . ARG A 1 183 ? 0.544 -5.628 21.834 1.00 57.06 183 ARG A N 1
ATOM 1408 C CA . ARG A 1 183 ? 1.555 -5.758 22.874 1.00 57.06 183 ARG A CA 1
ATOM 1409 C C . ARG A 1 183 ? 1.075 -6.817 23.861 1.00 57.06 183 ARG A C 1
ATOM 1411 O O . ARG A 1 183 ? 0.166 -6.567 24.649 1.00 57.06 183 ARG A O 1
ATOM 1418 N N . THR A 1 184 ? 1.654 -8.007 23.801 1.00 48.72 184 THR A N 1
ATOM 1419 C CA . THR A 1 184 ? 1.489 -9.015 24.847 1.00 48.72 184 THR A CA 1
ATOM 1420 C C . THR A 1 184 ? 2.489 -8.703 25.952 1.00 48.72 184 THR A C 1
ATOM 1422 O O . THR A 1 184 ? 3.694 -8.852 25.758 1.00 48.72 184 THR A O 1
ATOM 1425 N N . TYR A 1 185 ? 1.997 -8.227 27.093 1.00 51.78 185 TYR A N 1
ATOM 1426 C CA . TYR A 1 185 ? 2.800 -8.123 28.306 1.00 51.78 185 TYR A CA 1
ATOM 1427 C C . TYR A 1 185 ? 2.698 -9.451 29.044 1.00 51.78 185 TYR A C 1
ATOM 1429 O O . TYR A 1 185 ? 1.646 -9.758 29.601 1.00 51.78 185 TYR A O 1
ATOM 1437 N N . ASP A 1 186 ? 3.771 -10.235 29.015 1.00 52.97 186 ASP A N 1
ATOM 1438 C CA . ASP A 1 186 ? 3.864 -11.439 29.832 1.00 52.97 186 ASP A CA 1
ATOM 1439 C C . ASP A 1 186 ? 4.437 -11.044 31.197 1.00 52.97 186 ASP A C 1
ATOM 1441 O O . ASP A 1 186 ? 5.587 -10.610 31.309 1.00 52.97 186 ASP A O 1
ATOM 1445 N N . TRP A 1 187 ? 3.591 -11.078 32.224 1.00 61.22 187 TRP A N 1
ATOM 1446 C CA . TRP A 1 187 ? 3.977 -10.755 33.594 1.00 61.22 187 TRP A CA 1
ATOM 1447 C C . TRP A 1 187 ? 4.371 -12.057 34.289 1.00 61.22 187 TRP A C 1
ATOM 1449 O O . TRP A 1 187 ? 3.509 -12.845 34.671 1.00 61.22 187 TRP A O 1
ATOM 1459 N N . SER A 1 188 ? 5.671 -12.285 34.469 1.00 66.31 188 SER A N 1
ATOM 1460 C CA . SER A 1 188 ? 6.167 -13.359 35.330 1.00 66.31 188 SER A CA 1
ATOM 1461 C C . SER A 1 188 ? 6.606 -12.777 36.670 1.00 66.31 188 SER A C 1
ATOM 1463 O O . SER A 1 188 ? 7.527 -11.958 36.722 1.00 66.31 188 SER A O 1
ATOM 1465 N N . GLU A 1 189 ? 5.968 -13.204 37.756 1.00 64.06 189 GLU A N 1
ATOM 1466 C CA . GLU A 1 189 ? 6.4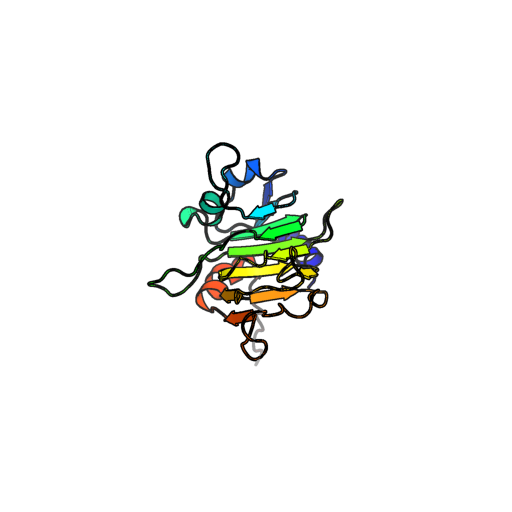42 -12.911 39.106 1.00 64.06 189 GLU A CA 1
ATOM 1467 C C . GLU A 1 189 ? 7.772 -13.647 39.329 1.00 64.06 189 GLU A C 1
ATOM 1469 O O . GLU A 1 189 ? 7.861 -14.863 39.156 1.00 64.06 189 GLU A O 1
ATOM 1474 N N . LEU A 1 190 ? 8.831 -12.912 39.673 1.00 61.91 190 LEU A N 1
ATOM 1475 C CA . LEU A 1 190 ? 10.084 -13.517 40.118 1.00 61.91 190 LEU A CA 1
ATOM 1476 C C . LEU A 1 190 ? 9.854 -14.064 41.531 1.00 61.91 190 LEU A C 1
ATOM 1478 O O . LEU A 1 190 ? 10.056 -13.353 42.512 1.00 61.91 190 LEU A O 1
ATOM 1482 N N . THR A 1 191 ? 9.400 -15.311 41.641 1.00 64.50 191 THR A N 1
ATOM 1483 C CA . THR A 1 191 ? 9.347 -16.007 42.931 1.00 64.50 191 THR A CA 1
ATOM 1484 C C . THR A 1 191 ? 10.777 -16.243 43.420 1.00 64.50 191 THR A C 1
ATOM 1486 O O . THR A 1 191 ? 11.525 -16.984 42.776 1.00 64.50 191 THR A O 1
ATOM 1489 N N . GLN A 1 192 ? 11.155 -15.583 44.519 1.00 49.88 192 GLN A N 1
ATOM 1490 C CA . GLN A 1 192 ? 12.355 -15.893 45.308 1.00 49.88 192 GLN A CA 1
ATOM 1491 C C . GLN A 1 192 ? 12.099 -17.056 46.262 1.00 49.88 192 GLN A C 1
ATOM 1493 O O . GLN A 1 192 ? 10.984 -17.115 46.828 1.00 49.88 192 GLN A O 1
#

Foldseek 3Di:
DALVVLVVVQVVDFAEAEAADLVCLLVQAEPGEYEYNEEEEQDQDDDPPDHSQCSQQVLVRDDYEYEYCAEYEYAEAHQAQDPPVSAGTLYEYFFHPHPPHDFEHHYDLPHAEYEYEYHTQEYENHRPDQEHQHAHEYEAYYHYVDQYVVNAHQHPVDRPDHRYHYHHDVVSCVRCVVVSDPDDDDDDDPDD

pLDDT: mean 86.79, std 11.5, range [48.72, 97.12]